Protein AF-D5U3B5-F1 (afdb_monomer_lite)

Organism: Thermosphaera aggregans (strain DSM 11486 / M11TL) (NCBI:txid633148)

Secondary structure (DSSP, 8-state):
-------THHHHTTS---------SEEEEEE--TT--SSS-GGGSEEEEEEEE-SSEEEEEEEESS---SS-S--EEEEEEEESS--TTSSB-SSSSS-B-EEEEEEE-TT-SSPPEEEEEEE-SSSSS--EEE-TT--EEEEEE-TTSSS-EEEEEEEGGGSSS--SS-EEEEEEEETTS-EEEEEEE-TTS----------SHHHHHHHHHHHHHHHHHHTT-

pLDDT: mean 76.12, std 19.67, range [35.75, 98.31]

Sequence (225 aa):
MVKKAVPLALVLILTALITVEATWVYIREFSDASGDIENCPVYADILITGYGFNETHVGFNITVNGNVPLPSSSTYWYGVLIDSDNNPSTGLAHWTLIGVDYLLEAWIDTTTVSTPGAKLYRYVGDGSSWEWSEVSDAEVSASVYGKTVTNDTIELVVGKKYLTPLSGEIGFTIYVSNSSGATCDTAVVASGGEGPVPVPEPALLVAASVVIVSALSLFLIKDKL

Radius of gyration: 22.91 Å; chains: 1; bounding box: 63×70×53 Å

Structure (mmCIF, N/CA/C/O backbone):
data_AF-D5U3B5-F1
#
_entry.id   AF-D5U3B5-F1
#
loop_
_atom_site.group_PDB
_atom_site.id
_atom_site.type_symbol
_atom_site.label_atom_id
_atom_site.label_alt_id
_atom_site.label_comp_id
_atom_site.label_asym_id
_atom_site.label_entity_id
_atom_site.label_seq_id
_atom_site.pdbx_PDB_ins_code
_atom_site.Cartn_x
_atom_site.Cartn_y
_atom_site.Cartn_z
_atom_site.occupancy
_atom_site.B_iso_or_equiv
_atom_site.auth_seq_id
_atom_site.auth_comp_id
_atom_site.auth_asym_id
_atom_site.auth_atom_id
_atom_site.pdbx_PDB_model_num
ATOM 1 N N . MET A 1 1 ? -43.651 48.086 20.031 1.00 42.09 1 MET A N 1
ATOM 2 C CA . MET A 1 1 ? -43.612 47.333 18.759 1.00 42.09 1 MET A CA 1
ATOM 3 C C . MET A 1 1 ? -42.204 46.796 18.536 1.00 42.09 1 MET A C 1
ATOM 5 O O . MET A 1 1 ? -41.267 47.575 18.528 1.00 42.09 1 MET A O 1
ATOM 9 N N . VAL A 1 2 ? -42.119 45.464 18.449 1.00 42.91 2 VAL A N 1
ATOM 10 C CA . VAL A 1 2 ? -41.046 44.578 17.945 1.00 42.91 2 VAL A CA 1
ATOM 11 C C . VAL A 1 2 ? -39.602 44.831 18.419 1.00 42.91 2 VAL A C 1
ATOM 13 O O . VAL A 1 2 ? -38.809 45.497 17.760 1.00 42.91 2 VAL A O 1
ATOM 16 N N . LYS A 1 3 ? -39.238 44.167 19.528 1.00 45.44 3 LYS A N 1
ATOM 17 C CA . LYS A 1 3 ? -37.850 43.788 19.840 1.00 45.44 3 LYS A CA 1
ATOM 18 C C . LYS A 1 3 ? -37.339 42.887 18.708 1.00 45.44 3 LYS A C 1
ATOM 20 O O . LYS A 1 3 ? -37.881 41.803 18.504 1.00 45.44 3 LYS A O 1
ATOM 25 N N . LYS A 1 4 ? -36.321 43.329 17.966 1.00 49.81 4 LYS A N 1
ATOM 26 C CA . LYS A 1 4 ? -35.617 42.488 16.990 1.00 49.81 4 LYS A CA 1
ATOM 27 C C . LYS A 1 4 ? -34.773 41.464 17.748 1.00 49.81 4 LYS A C 1
ATOM 29 O O . LYS A 1 4 ? -33.673 41.772 18.191 1.00 49.81 4 LYS A O 1
ATOM 34 N N . ALA A 1 5 ? -35.309 40.260 17.914 1.00 50.78 5 ALA A N 1
ATOM 35 C CA . ALA A 1 5 ? -34.514 39.089 18.241 1.00 50.78 5 ALA A CA 1
ATOM 36 C C . ALA A 1 5 ? -33.694 38.725 16.995 1.00 50.78 5 ALA A C 1
ATOM 38 O O . ALA A 1 5 ? -34.249 38.287 15.989 1.00 50.78 5 ALA A O 1
ATOM 39 N N . VAL A 1 6 ? -32.384 38.959 17.038 1.00 51.66 6 VAL A N 1
ATOM 40 C CA . VAL A 1 6 ? -31.456 38.314 16.102 1.00 51.66 6 VAL A CA 1
ATOM 41 C C . VAL A 1 6 ? -31.453 36.826 16.467 1.00 51.66 6 VAL A C 1
ATOM 43 O O . VAL A 1 6 ? -31.319 36.508 17.652 1.00 51.66 6 VAL A O 1
ATOM 46 N N . PRO A 1 7 ? -31.670 35.899 15.520 1.00 48.97 7 PRO A N 1
ATOM 47 C CA . PRO A 1 7 ? -31.810 34.498 15.861 1.00 48.97 7 PRO A CA 1
ATOM 48 C C . PRO A 1 7 ? -30.448 33.952 16.294 1.00 48.97 7 PRO A C 1
ATOM 50 O O . PRO A 1 7 ? -29.522 33.818 15.498 1.00 48.97 7 PRO A O 1
ATOM 53 N N . LEU A 1 8 ? -30.379 33.562 17.566 1.00 46.53 8 LEU A N 1
ATOM 54 C CA . LEU A 1 8 ? -29.316 32.774 18.200 1.00 46.53 8 LEU A CA 1
ATOM 55 C C . LEU A 1 8 ? -29.012 31.450 17.451 1.00 46.53 8 LEU A C 1
ATOM 57 O O . LEU A 1 8 ? -28.039 30.768 17.749 1.00 46.53 8 LEU A O 1
ATOM 61 N N . ALA A 1 9 ? -29.828 31.102 16.451 1.00 43.66 9 ALA A N 1
ATOM 62 C CA . ALA A 1 9 ? -29.667 29.946 15.580 1.00 43.66 9 ALA A CA 1
ATOM 63 C C . ALA A 1 9 ? -28.422 30.012 14.675 1.00 43.66 9 ALA A C 1
ATOM 65 O O . ALA A 1 9 ? -27.934 28.963 14.270 1.00 43.66 9 ALA A O 1
ATOM 66 N N . LEU A 1 10 ? -27.862 31.197 14.392 1.00 40.28 10 LEU A N 1
ATOM 67 C CA . LEU A 1 10 ? -26.643 31.285 13.572 1.00 40.28 10 LEU A CA 1
ATOM 68 C C . LEU A 1 10 ? -25.361 30.956 14.361 1.00 40.28 10 LEU A C 1
ATOM 70 O O . LEU A 1 10 ? -24.349 30.609 13.766 1.00 40.28 10 LEU A O 1
ATOM 74 N N . VAL A 1 11 ? -25.406 31.011 15.696 1.00 43.38 11 VAL A N 1
ATOM 75 C CA . VAL A 1 11 ? -24.248 30.700 16.556 1.00 43.38 11 VAL A CA 1
ATOM 76 C C . VAL A 1 11 ? -24.181 29.206 16.897 1.00 43.38 11 VAL A C 1
ATOM 78 O O . VAL A 1 11 ? -23.104 28.694 17.178 1.00 43.38 11 VAL A O 1
ATOM 81 N N . LEU A 1 12 ? -25.296 28.471 16.790 1.00 39.94 12 LEU A N 1
ATOM 82 C CA . LEU A 1 12 ? -25.309 27.018 16.996 1.00 39.94 12 LEU A CA 1
ATOM 83 C C . LEU A 1 12 ? -24.919 26.200 15.756 1.00 39.94 12 LEU A C 1
ATOM 85 O O . LEU A 1 12 ? -24.570 25.038 15.918 1.00 39.94 12 LEU A O 1
ATOM 89 N N . ILE A 1 13 ? -24.936 26.778 14.548 1.00 42.03 13 ILE A N 1
ATOM 90 C CA . ILE A 1 13 ? -24.491 26.098 13.310 1.00 42.03 13 ILE A CA 1
ATOM 91 C C . ILE A 1 13 ? -22.959 26.140 13.157 1.00 42.03 13 ILE A C 1
ATOM 93 O O . ILE A 1 13 ? -22.390 25.437 12.332 1.00 42.03 13 ILE A O 1
ATOM 97 N N . LEU A 1 14 ? -22.262 26.862 14.039 1.00 37.06 14 LEU A N 1
ATOM 98 C CA . LEU A 1 14 ? -20.834 26.662 14.274 1.00 37.06 14 LEU A CA 1
ATOM 99 C C . LEU A 1 14 ? -20.597 25.565 15.331 1.00 37.06 14 LEU A C 1
ATOM 101 O O . LEU A 1 14 ? -19.644 25.619 16.106 1.00 37.06 14 LEU A O 1
ATOM 105 N N . THR A 1 15 ? -21.474 24.557 15.384 1.00 44.81 15 THR A N 1
ATOM 106 C CA . THR A 1 15 ? -21.120 23.248 15.934 1.00 44.81 15 THR A CA 1
ATOM 107 C C . THR A 1 15 ? -20.093 22.650 14.988 1.00 44.81 15 THR A C 1
ATOM 109 O O . THR A 1 15 ? -20.431 22.010 14.003 1.00 44.81 15 THR A O 1
ATOM 112 N N . ALA A 1 16 ? -18.829 22.962 15.266 1.00 43.84 16 ALA A N 1
ATOM 113 C CA . ALA A 1 16 ? -17.716 22.039 15.159 1.00 43.84 16 ALA A CA 1
ATOM 114 C C . ALA A 1 16 ? -17.882 20.958 14.074 1.00 43.84 16 ALA A C 1
ATOM 116 O O . ALA A 1 16 ? -17.968 19.772 14.380 1.00 43.84 16 ALA A O 1
ATOM 117 N N . LEU A 1 17 ? -17.779 21.353 12.801 1.00 39.78 17 LEU A N 1
ATOM 118 C CA . LEU A 1 17 ? -16.991 20.548 11.871 1.00 39.78 17 LEU A CA 1
ATOM 119 C C . LEU A 1 17 ? -15.526 20.692 12.311 1.00 39.78 17 LEU A C 1
ATOM 121 O O . LEU A 1 17 ? -14.707 21.334 11.666 1.00 39.78 17 LEU A O 1
ATOM 125 N N . ILE A 1 18 ? -15.209 20.145 13.482 1.00 46.47 18 ILE A N 1
ATOM 126 C CA . ILE A 1 18 ? -13.860 19.680 13.737 1.00 46.47 18 ILE A CA 1
ATOM 127 C C . ILE A 1 18 ? -13.863 18.339 13.023 1.00 46.47 18 ILE A C 1
ATOM 129 O O . ILE A 1 18 ? -14.176 17.305 13.607 1.00 46.47 18 ILE A O 1
ATOM 133 N N . THR A 1 19 ? -13.626 18.370 11.712 1.00 42.72 19 THR A N 1
ATOM 134 C CA . THR A 1 19 ? -13.006 17.225 11.061 1.00 42.72 19 THR A CA 1
ATOM 135 C C . THR A 1 19 ? -11.716 17.025 11.831 1.00 42.72 19 THR A C 1
ATOM 137 O O . THR A 1 19 ? -10.771 17.794 11.678 1.00 42.72 19 THR A O 1
ATOM 140 N N . VAL A 1 20 ? -11.729 16.074 12.766 1.00 43.97 20 VAL A N 1
ATOM 141 C CA . VAL A 1 20 ? -10.498 15.510 13.294 1.00 43.97 20 VAL A CA 1
ATOM 142 C C . VAL A 1 20 ? -9.888 14.850 12.071 1.00 43.97 20 VAL A C 1
ATOM 144 O O . VAL A 1 20 ? -10.256 13.733 11.714 1.00 43.97 20 VAL A O 1
ATOM 147 N N . GLU A 1 21 ? -9.072 15.607 11.335 1.00 50.00 21 GLU A N 1
ATOM 148 C CA . GLU A 1 21 ? -8.150 15.015 10.382 1.00 50.00 21 GLU A CA 1
ATOM 149 C C . GLU A 1 21 ? -7.450 13.919 11.164 1.00 50.00 21 GLU A C 1
ATOM 151 O O . GLU A 1 21 ? -7.001 14.161 12.287 1.00 50.00 21 GLU A O 1
ATOM 156 N N . ALA A 1 22 ? -7.514 12.694 10.653 1.00 52.81 22 ALA A N 1
ATOM 157 C CA . ALA A 1 22 ? -7.000 11.542 11.356 1.00 52.81 22 ALA A CA 1
ATOM 158 C C . ALA A 1 22 ? -5.501 11.765 11.580 1.00 52.81 22 ALA A C 1
ATOM 160 O O . ALA A 1 22 ? -4.686 11.532 10.694 1.00 52.81 22 ALA A O 1
ATOM 161 N N . THR A 1 23 ? -5.135 12.287 12.747 1.00 66.00 23 THR A N 1
ATOM 162 C CA . THR A 1 23 ? -3.741 12.524 13.083 1.00 66.00 23 THR A CA 1
ATOM 163 C C . THR A 1 23 ? -3.130 11.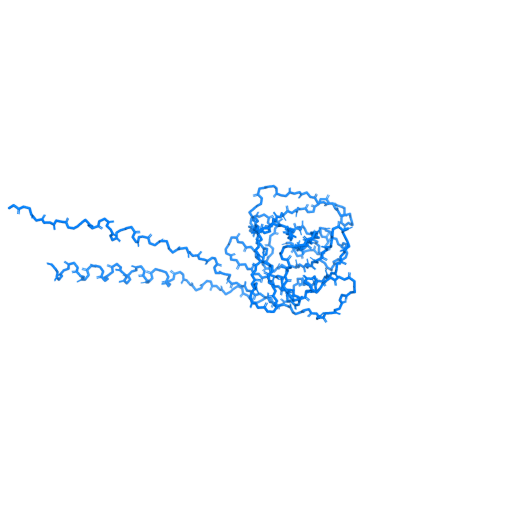158 13.308 1.00 66.00 23 THR A C 1
ATOM 165 O O . THR A 1 23 ? -3.518 10.452 14.243 1.00 66.00 23 THR A O 1
ATOM 168 N N . TRP A 1 24 ? -2.218 10.764 12.425 1.00 78.62 24 TRP A N 1
ATOM 169 C CA . TRP A 1 24 ? -1.411 9.568 12.607 1.00 78.62 24 TRP A CA 1
ATOM 170 C C . TRP A 1 24 ? -0.765 9.620 13.997 1.00 78.62 24 TRP A C 1
ATOM 172 O O . TRP A 1 24 ? -0.063 10.572 14.333 1.00 78.62 24 TRP A O 1
ATOM 182 N N . VAL A 1 25 ? -1.061 8.622 14.831 1.00 69.19 25 VAL A N 1
ATOM 183 C CA . VAL A 1 25 ? -0.579 8.553 16.222 1.00 69.19 25 VAL A CA 1
ATOM 184 C C . VAL A 1 25 ? 0.888 8.123 16.252 1.00 69.19 25 VAL A C 1
ATOM 186 O O . VAL A 1 25 ? 1.630 8.442 17.179 1.00 69.19 25 VAL A O 1
ATOM 189 N N . TYR A 1 26 ? 1.313 7.417 15.210 1.00 66.12 26 TYR A N 1
ATOM 190 C CA . TYR A 1 26 ? 2.651 6.890 15.038 1.00 66.12 26 TYR A CA 1
ATOM 191 C C . TYR A 1 26 ? 3.034 6.931 13.562 1.00 66.12 26 TYR A C 1
ATOM 193 O O . TYR A 1 26 ? 2.191 6.614 12.725 1.00 66.12 26 TYR A O 1
ATOM 201 N N . ILE A 1 27 ? 4.278 7.310 13.260 1.00 78.38 27 ILE A N 1
ATOM 202 C CA . ILE A 1 27 ? 4.858 7.287 11.913 1.00 78.38 27 ILE A CA 1
ATOM 203 C C . ILE A 1 27 ? 6.295 6.766 12.015 1.00 78.38 27 ILE A C 1
ATOM 205 O O . ILE A 1 27 ? 7.064 7.205 12.875 1.00 78.38 27 ILE A O 1
ATOM 209 N N . ARG A 1 28 ? 6.658 5.846 11.121 1.00 81.31 28 ARG A N 1
ATOM 210 C CA . ARG A 1 28 ? 8.034 5.407 10.858 1.00 81.31 28 ARG A CA 1
ATOM 211 C C . ARG A 1 28 ? 8.366 5.632 9.406 1.00 81.31 28 ARG A C 1
ATOM 213 O O . ARG A 1 28 ? 7.506 5.413 8.562 1.00 81.31 28 ARG A O 1
ATOM 220 N N . GLU A 1 29 ? 9.619 5.975 9.147 1.00 86.25 29 GLU A N 1
ATOM 221 C CA . GLU A 1 29 ? 10.152 6.136 7.802 1.00 86.25 29 GLU A CA 1
ATOM 222 C C . GLU A 1 29 ? 11.469 5.369 7.660 1.00 86.25 29 GLU A C 1
ATOM 224 O O . GLU A 1 29 ? 12.249 5.269 8.612 1.00 86.25 29 GLU A O 1
ATOM 229 N N . PHE A 1 30 ? 11.702 4.829 6.471 1.00 87.44 30 PHE A N 1
ATOM 230 C CA . PHE A 1 30 ? 12.875 4.055 6.091 1.00 87.44 30 PHE A CA 1
ATOM 231 C C . PHE A 1 30 ? 13.348 4.557 4.731 1.00 87.44 30 PHE A C 1
ATOM 233 O O . PHE A 1 30 ? 12.542 4.721 3.817 1.00 87.44 30 PHE A O 1
ATOM 240 N N . SER A 1 31 ? 14.644 4.830 4.608 1.00 87.50 31 SER A N 1
ATOM 241 C CA . SER A 1 31 ? 15.245 5.264 3.348 1.00 87.50 31 SER A CA 1
ATOM 242 C C . SER A 1 31 ? 15.577 4.076 2.459 1.00 87.50 31 SER A C 1
ATOM 244 O O . SER A 1 31 ? 16.078 3.069 2.962 1.00 87.50 31 SER A O 1
ATOM 246 N N . ASP A 1 32 ? 15.417 4.274 1.162 1.00 85.75 32 ASP A N 1
ATOM 247 C CA . ASP A 1 32 ? 15.850 3.369 0.108 1.00 85.75 32 ASP A CA 1
ATOM 248 C C . ASP A 1 32 ? 16.894 4.056 -0.804 1.00 85.75 32 ASP A C 1
ATOM 250 O O . ASP A 1 32 ? 17.101 5.278 -0.725 1.00 85.75 32 ASP A O 1
ATOM 254 N N . ALA A 1 33 ? 17.661 3.278 -1.566 1.00 85.56 33 ALA A N 1
ATOM 255 C CA . ALA A 1 33 ? 18.814 3.768 -2.309 1.00 85.56 33 ALA A CA 1
ATOM 256 C C . ALA A 1 33 ? 18.394 4.294 -3.683 1.00 85.56 33 ALA A C 1
ATOM 258 O O . ALA A 1 33 ? 18.103 3.533 -4.585 1.00 85.56 33 ALA A O 1
ATOM 259 N N . SER A 1 34 ? 18.480 5.610 -3.890 1.00 86.44 34 SER A N 1
ATOM 260 C CA . SER A 1 34 ? 18.108 6.189 -5.187 1.00 86.44 34 SER A CA 1
ATOM 261 C C . SER A 1 34 ? 18.884 5.598 -6.371 1.00 86.44 34 SER A C 1
ATOM 263 O O . SER A 1 34 ? 20.122 5.598 -6.379 1.00 86.44 34 SER A O 1
ATOM 265 N N . GLY A 1 35 ? 18.146 5.243 -7.422 1.00 81.69 35 GLY A N 1
ATOM 266 C CA . GLY A 1 35 ? 18.680 4.861 -8.725 1.00 81.69 35 GLY A CA 1
ATOM 267 C C . GLY A 1 35 ? 19.275 3.459 -8.754 1.00 81.69 35 GLY A C 1
ATOM 268 O O . GLY A 1 35 ? 20.142 3.195 -9.590 1.00 81.69 35 GLY A O 1
ATOM 269 N N . ASP A 1 36 ? 18.848 2.581 -7.852 1.00 79.56 36 ASP A N 1
ATOM 270 C CA . ASP A 1 36 ? 19.219 1.165 -7.846 1.00 79.56 36 ASP A CA 1
ATOM 271 C C . ASP A 1 36 ? 18.333 0.302 -8.770 1.00 79.56 36 ASP A C 1
ATOM 273 O O . ASP A 1 36 ? 18.570 -0.897 -8.936 1.00 79.56 36 ASP A O 1
ATOM 277 N N . ILE A 1 37 ? 17.395 0.941 -9.474 1.00 78.75 37 ILE A N 1
ATOM 278 C CA . ILE A 1 37 ? 16.559 0.342 -10.513 1.00 78.75 37 ILE A CA 1
ATOM 279 C C . ILE A 1 37 ? 17.212 0.375 -11.909 1.00 78.75 37 ILE A C 1
ATOM 281 O O . ILE A 1 37 ? 17.777 1.378 -12.353 1.00 78.75 37 ILE A O 1
ATOM 285 N N . GLU A 1 38 ? 17.046 -0.702 -12.683 1.00 69.38 38 GLU A N 1
ATOM 286 C CA . GLU A 1 38 ? 17.373 -0.735 -14.116 1.00 69.38 38 GLU A CA 1
ATOM 287 C C . GLU A 1 38 ? 16.093 -0.859 -14.962 1.00 69.38 38 GLU A C 1
ATOM 289 O O . GLU A 1 38 ? 15.237 -1.702 -14.713 1.00 69.38 38 GLU A O 1
ATOM 294 N N . ASN A 1 39 ? 15.980 -0.062 -16.031 1.00 81.44 39 ASN A N 1
ATOM 295 C CA . ASN A 1 39 ? 14.897 -0.126 -17.032 1.00 81.44 39 ASN A CA 1
ATOM 296 C C . ASN A 1 39 ? 13.476 0.245 -16.557 1.00 81.44 39 ASN A C 1
ATOM 298 O O . ASN A 1 39 ? 12.507 -0.027 -17.270 1.00 81.44 39 ASN A O 1
ATOM 302 N N . CYS A 1 40 ? 13.339 0.923 -15.420 1.00 86.44 40 CYS A N 1
ATOM 303 C CA . CYS A 1 40 ? 12.084 1.535 -14.989 1.00 86.44 40 CYS A CA 1
ATOM 304 C C . CYS A 1 40 ? 12.191 3.070 -14.958 1.00 86.44 40 CYS A C 1
ATOM 306 O O . CYS A 1 40 ? 13.293 3.622 -14.935 1.00 86.44 40 CYS A O 1
ATOM 308 N N . PRO A 1 41 ? 11.063 3.792 -15.062 1.00 87.94 41 PRO A N 1
ATOM 309 C CA . PRO A 1 41 ? 11.080 5.244 -14.983 1.00 87.94 41 PRO A CA 1
ATOM 310 C C . PRO A 1 41 ? 11.418 5.709 -13.565 1.00 87.94 41 PRO A C 1
ATOM 312 O O . PRO A 1 41 ? 11.161 5.000 -12.600 1.00 87.94 41 PRO A O 1
ATOM 315 N N . VAL A 1 42 ? 11.909 6.944 -13.447 1.00 89.12 42 VAL A N 1
ATOM 316 C CA . VAL A 1 42 ? 12.322 7.527 -12.159 1.00 89.12 42 VAL A CA 1
ATOM 317 C C . VAL A 1 42 ? 11.224 7.465 -11.094 1.00 89.12 42 VAL A C 1
ATOM 319 O O . VAL A 1 42 ? 11.494 7.093 -9.968 1.00 89.12 42 VAL A O 1
ATOM 322 N N . TYR A 1 43 ? 9.956 7.689 -11.444 1.00 87.56 43 TYR A N 1
ATOM 323 C CA . TYR A 1 43 ? 8.844 7.658 -10.483 1.00 87.56 43 TYR A CA 1
ATOM 324 C C . TYR A 1 43 ? 8.460 6.242 -10.001 1.00 87.56 43 TYR A C 1
ATOM 326 O O . TYR A 1 43 ? 7.458 6.079 -9.301 1.00 87.56 43 TYR A O 1
ATOM 334 N N . ALA A 1 44 ? 9.212 5.217 -10.408 1.00 90.12 44 ALA A N 1
ATOM 335 C CA . ALA A 1 44 ? 9.144 3.868 -9.861 1.00 90.12 44 ALA A CA 1
ATOM 336 C C . ALA A 1 44 ? 10.302 3.545 -8.895 1.00 90.12 44 ALA A C 1
ATOM 338 O O . ALA A 1 44 ? 10.229 2.506 -8.255 1.00 90.12 44 ALA A O 1
ATOM 339 N N . ASP A 1 45 ? 11.314 4.416 -8.795 1.00 91.69 45 ASP A N 1
ATOM 340 C CA . ASP A 1 45 ? 12.436 4.361 -7.841 1.00 91.69 45 ASP A CA 1
ATOM 341 C C . ASP A 1 45 ? 11.933 4.852 -6.476 1.00 91.69 45 ASP A C 1
ATOM 343 O O . ASP A 1 45 ? 11.591 6.028 -6.313 1.00 91.69 45 ASP A O 1
ATOM 347 N N . ILE A 1 46 ? 11.801 3.948 -5.517 1.00 91.81 46 ILE A N 1
ATOM 348 C CA . ILE A 1 46 ? 11.391 4.205 -4.142 1.00 91.81 46 ILE A CA 1
ATOM 349 C C . ILE A 1 46 ? 12.556 4.899 -3.433 1.00 91.81 46 ILE A C 1
ATOM 351 O O . ILE A 1 46 ? 13.709 4.517 -3.542 1.00 91.81 46 ILE A O 1
ATOM 355 N N . LEU A 1 47 ? 12.260 5.952 -2.676 1.00 90.38 47 LEU A N 1
ATOM 356 C CA . LEU A 1 47 ? 13.261 6.688 -1.897 1.00 90.38 47 LEU A CA 1
ATOM 357 C C . LEU A 1 47 ? 13.008 6.603 -0.403 1.00 90.38 47 LEU A C 1
ATOM 359 O O . LEU A 1 47 ? 13.938 6.567 0.401 1.00 90.38 47 LEU A O 1
ATOM 363 N N . ILE A 1 48 ? 11.736 6.673 -0.018 1.00 90.31 48 ILE A N 1
ATOM 364 C CA . ILE A 1 48 ? 11.327 6.634 1.379 1.00 90.31 48 ILE A CA 1
ATOM 365 C C . ILE A 1 48 ? 10.065 5.806 1.462 1.00 90.31 48 ILE A C 1
ATOM 367 O O . ILE A 1 48 ? 9.081 6.081 0.776 1.00 90.31 48 ILE A O 1
ATOM 371 N N . THR A 1 49 ? 10.078 4.832 2.352 1.00 90.81 49 THR A N 1
ATOM 372 C CA . THR A 1 49 ? 8.875 4.121 2.753 1.00 90.81 49 THR A CA 1
ATOM 373 C C . THR A 1 49 ? 8.513 4.499 4.167 1.00 90.81 49 THR A C 1
ATOM 375 O O . THR A 1 49 ? 9.377 4.820 4.979 1.00 90.81 49 THR A O 1
ATOM 378 N N . GLY A 1 50 ? 7.234 4.460 4.491 1.00 89.00 50 GLY A N 1
ATOM 379 C CA . GLY A 1 50 ? 6.801 4.671 5.853 1.00 89.00 50 GLY A CA 1
ATOM 380 C C . GLY A 1 50 ? 5.483 4.001 6.138 1.00 89.00 50 GLY A C 1
ATOM 381 O O . GLY A 1 50 ? 4.746 3.630 5.230 1.00 89.00 50 GLY A O 1
ATOM 382 N N . TYR A 1 51 ? 5.185 3.855 7.418 1.00 90.25 51 TYR A N 1
ATOM 383 C CA . TYR A 1 51 ? 3.868 3.430 7.853 1.00 90.25 51 TYR A CA 1
ATOM 384 C C . TYR A 1 51 ? 3.482 4.139 9.138 1.00 90.25 51 TYR A C 1
ATOM 386 O O . TYR A 1 51 ? 4.331 4.592 9.913 1.00 90.25 51 TYR A O 1
ATOM 394 N N . GLY A 1 52 ? 2.182 4.215 9.364 1.00 87.94 52 GLY A N 1
ATOM 395 C CA . GLY A 1 52 ? 1.613 4.785 10.562 1.00 87.94 52 GLY A CA 1
ATOM 396 C C . GLY A 1 52 ? 0.264 4.184 10.884 1.00 87.94 52 GLY A C 1
ATOM 397 O O . GLY A 1 52 ? -0.344 3.476 10.084 1.00 87.94 52 GLY A O 1
ATOM 398 N N . PHE A 1 53 ? -0.221 4.456 12.088 1.00 87.62 53 PHE A N 1
ATOM 399 C CA . PHE A 1 53 ? -1.557 4.037 12.478 1.00 87.62 53 PHE A CA 1
ATOM 400 C C . PHE A 1 53 ? -2.246 5.070 13.359 1.00 87.62 53 PHE A C 1
ATOM 402 O O . PHE A 1 53 ? -1.614 5.849 14.070 1.00 87.62 53 PHE A O 1
ATOM 409 N N . ASN A 1 54 ? -3.572 5.051 13.314 1.00 85.06 54 ASN A N 1
ATOM 410 C CA . ASN A 1 54 ? -4.443 5.722 14.276 1.00 85.06 54 ASN A CA 1
ATOM 411 C C . ASN A 1 54 ? -5.359 4.675 14.933 1.00 85.06 54 ASN A C 1
ATOM 413 O O . ASN A 1 54 ? -5.089 3.477 14.844 1.00 85.06 54 ASN A O 1
ATOM 417 N N . GLU A 1 55 ? -6.425 5.077 15.617 1.00 83.56 55 GLU A N 1
ATOM 418 C CA . GLU A 1 55 ? -7.339 4.129 16.271 1.00 83.56 55 GLU A CA 1
ATOM 419 C C . GLU A 1 55 ? -7.991 3.128 15.305 1.00 83.56 55 GLU A C 1
ATOM 421 O O . GLU A 1 55 ? -8.227 1.978 15.668 1.00 83.56 55 GLU A O 1
ATOM 426 N N . THR A 1 56 ? -8.258 3.539 14.066 1.00 88.81 56 THR A N 1
ATOM 427 C CA . THR A 1 56 ? -9.124 2.809 13.128 1.00 88.81 56 THR A CA 1
ATOM 428 C C . THR A 1 56 ? -8.420 2.361 11.850 1.00 88.81 56 THR A C 1
ATOM 430 O O . THR A 1 56 ? -8.900 1.429 11.210 1.00 88.81 56 THR A O 1
ATOM 433 N N . HIS A 1 57 ? -7.279 2.952 11.495 1.00 92.25 57 HIS A N 1
ATOM 434 C CA . HIS A 1 57 ? -6.601 2.739 10.215 1.00 92.25 57 HIS A CA 1
ATOM 435 C C . HIS A 1 57 ? -5.092 2.518 10.363 1.00 92.25 57 HIS A C 1
ATOM 437 O O . HIS A 1 57 ? -4.467 2.959 11.335 1.00 92.25 57 HIS A O 1
ATOM 443 N N . VAL A 1 58 ? -4.528 1.851 9.357 1.00 92.62 58 VAL A N 1
ATOM 444 C CA . VAL A 1 58 ? -3.095 1.783 9.056 1.00 92.62 58 VAL A CA 1
ATOM 445 C C . VAL A 1 58 ? -2.867 2.511 7.734 1.00 92.62 58 VAL A C 1
ATOM 447 O O . VAL A 1 58 ? -3.652 2.344 6.802 1.00 92.62 58 VAL A O 1
ATOM 450 N N . GLY A 1 59 ? -1.827 3.332 7.671 1.00 93.44 59 GLY A N 1
ATOM 451 C CA . GLY A 1 59 ? -1.392 4.032 6.468 1.00 93.44 59 GLY A CA 1
ATOM 452 C C . GLY A 1 59 ? 0.026 3.633 6.095 1.00 93.44 59 GLY A C 1
ATOM 453 O O . GLY A 1 59 ? 0.842 3.379 6.980 1.00 93.44 59 GLY A O 1
ATOM 454 N N . PHE A 1 60 ? 0.311 3.609 4.801 1.00 94.06 60 PHE A N 1
ATOM 455 C CA . PHE A 1 60 ? 1.624 3.355 4.225 1.00 94.06 60 PHE A CA 1
ATOM 456 C C . PHE A 1 60 ? 1.966 4.474 3.251 1.00 94.06 60 PHE A C 1
ATOM 458 O O . PHE A 1 60 ? 1.161 4.801 2.383 1.00 94.06 60 PHE A O 1
ATOM 465 N N . ASN A 1 61 ? 3.162 5.031 3.384 1.00 93.25 61 ASN A N 1
ATOM 466 C CA . ASN A 1 61 ? 3.680 6.081 2.521 1.00 93.25 61 ASN A CA 1
ATOM 467 C C . ASN A 1 61 ? 4.791 5.515 1.641 1.00 93.25 61 ASN A C 1
ATOM 469 O O . ASN A 1 61 ? 5.702 4.853 2.136 1.00 93.25 61 ASN A O 1
ATOM 473 N N . ILE A 1 62 ? 4.732 5.818 0.349 1.00 93.88 62 ILE A N 1
ATOM 474 C CA . ILE A 1 62 ? 5.732 5.450 -0.652 1.00 93.88 62 ILE A CA 1
ATOM 475 C C . ILE A 1 62 ? 6.150 6.736 -1.352 1.00 93.88 62 ILE A C 1
ATOM 477 O O . ILE A 1 62 ? 5.395 7.288 -2.146 1.00 93.88 62 ILE A O 1
ATOM 481 N N . THR A 1 63 ? 7.331 7.248 -1.034 1.00 92.56 63 THR A N 1
ATOM 482 C CA . THR A 1 63 ? 7.908 8.409 -1.717 1.00 92.56 63 THR A CA 1
ATOM 483 C C . THR A 1 63 ? 8.833 7.927 -2.811 1.00 92.56 63 THR A C 1
ATOM 485 O O . THR A 1 63 ? 9.721 7.121 -2.537 1.00 92.56 63 THR A O 1
ATOM 488 N N . VAL A 1 64 ? 8.644 8.442 -4.022 1.00 91.94 64 VAL A N 1
ATOM 489 C CA . VAL A 1 64 ? 9.401 8.037 -5.211 1.00 91.94 64 VAL A CA 1
ATOM 490 C C . VAL A 1 64 ? 10.285 9.154 -5.752 1.00 91.94 64 VAL A C 1
ATOM 492 O O . VAL A 1 64 ? 10.092 10.329 -5.436 1.00 91.94 64 VAL A O 1
ATOM 495 N N . ASN A 1 65 ? 11.266 8.790 -6.570 1.00 90.94 65 ASN A N 1
ATOM 496 C CA . ASN A 1 65 ? 12.186 9.718 -7.206 1.00 90.94 65 ASN A CA 1
ATOM 497 C C . ASN A 1 65 ? 11.526 10.416 -8.399 1.00 90.94 65 ASN A C 1
ATOM 499 O O . ASN A 1 65 ? 11.345 9.849 -9.476 1.00 90.94 65 ASN A O 1
ATOM 503 N N . GLY A 1 66 ? 11.167 11.683 -8.231 1.00 87.75 66 GLY A N 1
ATOM 504 C CA . GLY A 1 66 ? 10.407 12.411 -9.239 1.00 87.75 66 GLY A CA 1
ATOM 505 C C . GLY A 1 66 ? 8.901 12.394 -8.990 1.00 87.75 66 GLY A C 1
ATOM 506 O O . GLY A 1 66 ? 8.384 11.829 -8.026 1.00 87.75 66 GLY A O 1
ATOM 507 N N . ASN A 1 67 ? 8.181 13.051 -9.891 1.00 87.19 67 ASN A N 1
ATOM 508 C CA . ASN A 1 67 ? 6.728 13.123 -9.837 1.00 87.19 67 ASN A CA 1
ATOM 509 C C . ASN A 1 67 ? 6.112 11.996 -10.660 1.00 87.19 67 ASN A C 1
ATOM 511 O O . ASN A 1 67 ? 6.555 11.723 -11.780 1.00 87.19 67 ASN A O 1
ATOM 515 N N . VAL A 1 68 ? 5.051 11.388 -10.136 1.00 83.69 68 VAL A N 1
ATOM 516 C CA . VAL A 1 68 ? 4.270 10.383 -10.852 1.00 83.69 68 VAL A CA 1
ATOM 517 C C . VAL A 1 68 ? 3.526 11.108 -11.980 1.00 83.69 68 VAL A C 1
ATOM 519 O O . VAL A 1 68 ? 2.659 11.949 -11.712 1.00 83.69 68 VAL A O 1
ATOM 522 N N . PRO A 1 69 ? 3.866 10.858 -13.257 1.00 70.88 69 PRO A N 1
ATOM 523 C CA . PRO A 1 69 ? 3.350 11.656 -14.354 1.00 70.88 69 PRO A CA 1
ATOM 524 C C . PRO A 1 69 ? 1.864 11.375 -14.534 1.00 70.88 69 PRO A C 1
ATOM 526 O O . PRO A 1 69 ? 1.474 10.269 -14.883 1.00 70.88 69 PRO A O 1
ATOM 529 N N . LEU A 1 70 ? 1.024 12.390 -14.359 1.00 61.06 70 LEU A N 1
ATOM 530 C CA . LEU A 1 70 ? -0.359 12.352 -14.829 1.00 61.06 70 LEU A CA 1
ATOM 531 C C . LEU A 1 70 ? -0.401 12.899 -16.272 1.00 61.06 70 LEU A C 1
ATOM 533 O O . LEU A 1 70 ? 0.246 13.900 -16.582 1.00 61.06 70 LEU A O 1
ATOM 537 N N . PRO A 1 71 ? -1.208 12.267 -17.137 1.00 55.75 71 PRO A N 1
ATOM 538 C CA . PRO A 1 71 ? -1.001 12.124 -18.587 1.00 55.75 71 PRO A CA 1
ATOM 539 C C . PRO A 1 71 ? -0.028 11.120 -19.269 1.00 55.75 71 PRO A C 1
ATOM 541 O O . PRO A 1 71 ? 0.513 11.556 -20.279 1.00 55.75 7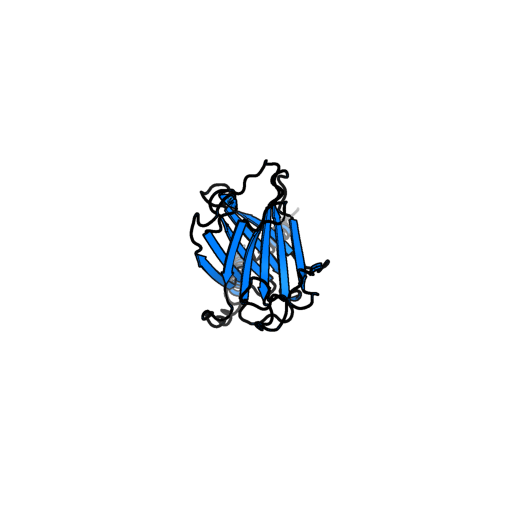1 PRO A O 1
ATOM 544 N N . SER A 1 72 ? 0.187 9.836 -18.925 1.00 53.91 72 SER A N 1
ATOM 545 C CA . SER A 1 72 ? 0.817 8.869 -19.881 1.00 53.91 72 SER A CA 1
ATOM 546 C C . SER A 1 72 ? 0.111 7.503 -19.974 1.00 53.91 72 SER A C 1
ATOM 548 O O . SER A 1 72 ? -0.813 7.235 -19.222 1.00 53.91 72 SER A O 1
ATOM 550 N N . SER A 1 73 ? 0.444 6.655 -20.950 1.00 56.59 73 SER A N 1
ATOM 551 C CA . SER A 1 73 ? -0.310 5.429 -21.294 1.00 56.59 73 SER A CA 1
ATOM 552 C C . SER A 1 73 ? 0.056 4.183 -20.472 1.00 56.59 73 SER A C 1
ATOM 554 O O . SER A 1 73 ? -0.278 3.070 -20.877 1.00 56.59 73 SER A O 1
ATOM 556 N N . SER A 1 74 ? 0.788 4.345 -19.371 1.00 68.38 74 SER A N 1
ATOM 557 C CA . SER A 1 74 ? 1.366 3.232 -18.618 1.00 68.38 74 SER A CA 1
ATOM 558 C C . SER A 1 74 ? 0.827 3.220 -17.194 1.00 68.38 74 SER A C 1
ATOM 560 O O . SER A 1 74 ? 1.155 4.092 -16.400 1.00 68.38 74 SER A O 1
ATOM 562 N N . THR A 1 75 ? 0.020 2.214 -16.861 1.00 80.12 75 THR A N 1
ATOM 563 C CA . THR A 1 75 ? -0.387 1.950 -15.476 1.00 80.12 75 THR A CA 1
ATOM 564 C C . THR A 1 75 ? 0.805 1.412 -14.688 1.00 80.12 75 THR A C 1
ATOM 566 O O . THR A 1 75 ? 1.538 0.554 -15.186 1.00 80.12 75 THR A O 1
ATOM 569 N N . TYR A 1 76 ? 0.983 1.917 -13.470 1.00 87.06 76 TYR A N 1
ATOM 570 C CA . TYR A 1 76 ? 1.905 1.373 -12.476 1.00 87.06 76 TYR A CA 1
ATOM 571 C C . TYR A 1 76 ? 1.120 0.974 -11.230 1.00 87.06 76 TYR A C 1
ATOM 573 O O . TYR A 1 76 ? 0.162 1.657 -10.845 1.00 87.06 76 TYR A O 1
ATOM 581 N N . TRP A 1 77 ? 1.535 -0.133 -10.621 1.00 91.25 77 TRP A N 1
ATOM 582 C CA . TRP A 1 77 ? 0.973 -0.648 -9.381 1.00 91.25 77 TRP A CA 1
ATOM 583 C C . TRP A 1 77 ? 1.961 -0.392 -8.260 1.00 91.25 77 TRP A C 1
ATOM 585 O O . TRP A 1 77 ? 3.128 -0.773 -8.358 1.00 91.25 77 TRP A O 1
ATOM 595 N N . TYR A 1 78 ? 1.464 0.242 -7.209 1.00 93.62 78 TYR A N 1
ATOM 596 C CA . TYR A 1 78 ? 2.169 0.477 -5.961 1.00 93.62 78 TYR A CA 1
ATOM 597 C C . TYR A 1 78 ? 1.541 -0.446 -4.926 1.00 93.62 78 TYR A C 1
ATOM 599 O O . TYR A 1 78 ? 0.388 -0.246 -4.536 1.00 93.62 78 TYR A O 1
ATOM 607 N N . GLY A 1 79 ? 2.265 -1.495 -4.549 1.00 95.62 79 GLY A N 1
ATOM 608 C CA . GLY A 1 79 ? 1.769 -2.548 -3.673 1.00 95.62 79 GLY A CA 1
ATOM 609 C C . GLY A 1 79 ? 2.470 -2.557 -2.325 1.00 95.62 79 GLY A C 1
ATOM 610 O O . GLY A 1 79 ? 3.665 -2.286 -2.228 1.00 95.62 79 GLY A O 1
ATOM 611 N N . VAL A 1 80 ? 1.715 -2.904 -1.288 1.00 96.06 80 VAL A N 1
ATOM 612 C CA . VAL A 1 80 ? 2.187 -3.156 0.072 1.00 96.06 80 VAL A CA 1
ATOM 613 C C . VAL A 1 80 ? 1.775 -4.571 0.455 1.00 96.06 80 VAL A C 1
ATOM 615 O O . VAL A 1 80 ? 0.593 -4.869 0.627 1.00 96.06 80 VAL A O 1
ATOM 618 N N . LEU A 1 81 ? 2.761 -5.445 0.588 1.00 95.56 81 LEU A N 1
ATOM 619 C CA . LEU A 1 81 ? 2.637 -6.786 1.143 1.00 95.56 81 LEU A CA 1
ATOM 620 C C . LEU A 1 81 ? 2.766 -6.678 2.663 1.00 95.56 81 LEU A C 1
ATOM 622 O O . LEU A 1 81 ? 3.787 -6.202 3.148 1.00 95.56 81 LEU A O 1
ATOM 626 N N . ILE A 1 82 ? 1.740 -7.081 3.407 1.00 95.00 82 ILE A N 1
ATOM 627 C CA . ILE A 1 82 ? 1.612 -6.886 4.854 1.00 95.00 82 ILE A CA 1
ATOM 628 C C . ILE A 1 82 ? 1.617 -8.246 5.560 1.00 95.00 82 ILE A C 1
ATOM 630 O O . ILE A 1 82 ? 0.762 -9.088 5.287 1.00 95.00 82 ILE A O 1
ATOM 634 N N . ASP A 1 83 ? 2.545 -8.422 6.496 1.00 93.88 83 ASP A N 1
ATOM 635 C CA . ASP A 1 83 ? 2.544 -9.487 7.503 1.00 93.88 83 ASP A CA 1
ATOM 636 C C . ASP A 1 83 ? 1.835 -8.937 8.747 1.00 93.88 83 ASP A C 1
ATOM 638 O O . ASP A 1 83 ? 2.316 -8.014 9.418 1.00 93.88 83 ASP A O 1
ATOM 642 N N . SER A 1 84 ? 0.610 -9.413 8.962 1.00 92.62 84 SER A N 1
ATOM 643 C CA . SER A 1 84 ? -0.319 -8.838 9.936 1.00 92.62 84 SER A CA 1
ATOM 644 C C . SER A 1 84 ? -0.244 -9.525 11.294 1.00 92.62 84 SER A C 1
ATOM 646 O O . SER A 1 84 ? -0.532 -8.898 12.317 1.00 92.62 84 SER A O 1
ATOM 648 N N . ASP A 1 85 ? 0.165 -10.792 11.312 1.00 91.31 85 ASP A N 1
ATOM 649 C CA . ASP A 1 85 ? 0.282 -11.609 12.515 1.00 91.31 85 ASP A CA 1
ATOM 650 C C . ASP A 1 85 ? 1.722 -11.716 13.047 1.00 91.31 85 ASP A C 1
ATOM 652 O O . ASP A 1 85 ? 1.931 -12.234 14.151 1.00 91.31 85 ASP A O 1
ATOM 656 N N . ASN A 1 86 ? 2.688 -11.153 12.314 1.00 87.75 86 ASN A N 1
ATOM 657 C CA . ASN A 1 86 ? 4.120 -11.187 12.586 1.00 87.75 86 ASN A CA 1
ATOM 658 C C . ASN A 1 86 ? 4.656 -12.621 12.698 1.00 87.75 86 ASN A C 1
ATOM 660 O O . ASN A 1 86 ? 5.480 -12.942 13.567 1.00 87.75 86 ASN A O 1
ATOM 664 N N . ASN A 1 87 ? 4.152 -13.507 11.847 1.00 87.69 87 ASN A N 1
ATOM 665 C CA . ASN A 1 87 ? 4.584 -14.886 11.781 1.00 87.69 87 ASN A CA 1
ATOM 666 C C . ASN A 1 87 ? 5.134 -15.192 10.381 1.00 87.69 87 ASN A C 1
ATOM 668 O O . ASN A 1 87 ? 4.383 -15.450 9.450 1.00 87.69 87 ASN A O 1
ATOM 672 N N . PRO A 1 88 ? 6.461 -15.331 10.217 1.00 87.25 88 PRO A N 1
ATOM 673 C CA . PRO A 1 88 ? 7.048 -15.617 8.907 1.00 87.25 88 PRO A CA 1
ATOM 674 C C . PRO A 1 88 ? 6.675 -17.002 8.341 1.00 87.25 88 PRO A C 1
ATOM 676 O O . PRO A 1 88 ? 7.115 -17.356 7.251 1.00 87.25 88 PRO A O 1
ATOM 679 N N . SER A 1 89 ? 5.928 -17.822 9.092 1.00 89.69 89 SER A N 1
ATOM 680 C CA . SER A 1 89 ? 5.445 -19.143 8.664 1.00 89.69 89 SER A CA 1
ATOM 681 C C . SER A 1 89 ? 3.994 -19.144 8.162 1.00 89.69 89 SER A C 1
ATOM 683 O O . SER A 1 89 ? 3.498 -20.210 7.791 1.00 89.69 89 SER A O 1
ATOM 685 N N . THR A 1 90 ? 3.293 -18.010 8.197 1.00 90.44 90 THR A N 1
ATOM 686 C CA . THR A 1 90 ? 1.950 -17.817 7.623 1.00 90.44 90 THR A CA 1
ATOM 687 C C . THR A 1 90 ? 2.044 -17.000 6.334 1.00 90.44 90 THR A C 1
ATOM 689 O O . THR A 1 90 ? 3.102 -16.479 5.990 1.00 90.44 90 THR A O 1
ATOM 692 N N . GLY A 1 91 ? 0.958 -16.950 5.559 1.00 93.00 91 GLY A N 1
ATOM 693 C CA . GLY A 1 91 ? 0.921 -16.120 4.358 1.00 93.00 91 GLY A CA 1
ATOM 694 C C . GLY A 1 91 ? 1.843 -16.574 3.217 1.00 93.00 91 GLY A C 1
ATOM 695 O O . GLY A 1 91 ? 2.285 -17.723 3.158 1.00 93.00 91 GLY A O 1
ATOM 696 N N . LEU A 1 92 ? 2.106 -15.659 2.282 1.00 93.81 92 LEU A N 1
ATOM 697 C CA . LEU A 1 92 ? 3.073 -15.825 1.198 1.00 93.81 92 LEU A CA 1
ATOM 698 C C . LEU A 1 92 ? 4.492 -15.569 1.721 1.00 93.81 92 LEU A C 1
ATOM 700 O O . LEU A 1 92 ? 4.787 -14.470 2.181 1.00 93.81 92 LEU A O 1
ATOM 704 N N . ALA A 1 93 ? 5.386 -16.546 1.566 1.00 88.38 93 ALA A N 1
ATOM 705 C CA . ALA A 1 93 ? 6.807 -16.422 1.920 1.00 88.38 93 ALA A CA 1
ATOM 706 C C . ALA A 1 93 ? 7.716 -16.156 0.701 1.00 88.38 93 ALA A C 1
ATOM 708 O O . ALA A 1 93 ? 8.940 -16.075 0.809 1.00 88.38 93 ALA A O 1
ATOM 709 N N . HIS A 1 94 ? 7.143 -16.097 -0.501 1.00 69.19 94 HIS A N 1
ATOM 710 C CA . HIS A 1 94 ? 7.902 -15.965 -1.737 1.00 69.19 94 HIS A CA 1
ATOM 711 C C . HIS A 1 94 ? 8.320 -14.503 -1.964 1.00 69.19 94 HIS A C 1
ATOM 713 O O . HIS A 1 94 ? 7.467 -13.629 -2.071 1.00 69.19 94 HIS A O 1
ATOM 719 N N . TRP A 1 95 ? 9.636 -14.273 -2.080 1.00 66.75 95 TRP A N 1
ATOM 720 C CA . TRP A 1 95 ? 10.310 -12.974 -2.313 1.00 66.75 95 TRP A CA 1
ATOM 721 C C . TRP A 1 95 ? 10.385 -12.037 -1.110 1.00 66.75 95 TRP A C 1
ATOM 723 O O . TRP A 1 95 ? 11.021 -10.988 -1.182 1.00 66.75 95 TRP A O 1
ATOM 733 N N . THR A 1 96 ? 9.804 -12.440 0.009 1.00 68.25 96 THR A N 1
ATOM 734 C CA . THR A 1 96 ? 9.781 -11.665 1.240 1.00 68.25 96 THR A CA 1
ATOM 735 C C . THR A 1 96 ? 10.500 -12.419 2.351 1.00 68.25 96 THR A C 1
ATOM 737 O O . THR A 1 96 ? 10.600 -13.643 2.349 1.00 68.25 96 THR A O 1
ATOM 740 N N . LEU A 1 97 ? 11.018 -11.681 3.332 1.00 79.06 97 LEU A N 1
ATOM 741 C CA . LEU A 1 97 ? 11.502 -12.253 4.597 1.00 79.06 97 LEU A CA 1
ATOM 742 C C . LEU A 1 97 ? 10.387 -12.316 5.659 1.00 79.06 97 LEU A C 1
ATOM 744 O O . LEU A 1 97 ? 10.672 -12.516 6.837 1.00 79.06 97 LEU A O 1
ATOM 748 N N . ILE A 1 98 ? 9.138 -12.100 5.240 1.00 86.88 98 ILE A N 1
ATOM 749 C CA . ILE A 1 98 ? 7.942 -11.966 6.079 1.00 86.88 98 ILE A CA 1
ATOM 750 C C . ILE A 1 98 ? 6.825 -12.870 5.550 1.00 86.88 98 ILE A C 1
ATOM 752 O O . ILE A 1 98 ? 6.818 -13.190 4.356 1.00 86.88 98 ILE A O 1
ATOM 756 N N . GLY A 1 99 ? 5.898 -13.254 6.426 1.00 90.94 99 GLY A N 1
ATOM 757 C CA . GLY A 1 99 ? 4.755 -14.103 6.101 1.00 90.94 99 GLY A CA 1
ATOM 758 C C . GLY A 1 99 ? 3.571 -13.260 5.653 1.00 90.94 99 GLY A C 1
ATOM 759 O O . GLY A 1 99 ? 2.807 -12.762 6.469 1.00 90.94 99 GLY A O 1
ATOM 760 N N . VAL A 1 100 ? 3.445 -13.002 4.351 1.00 94.44 100 VAL A N 1
ATOM 761 C CA . VAL A 1 100 ? 2.507 -11.974 3.878 1.00 94.44 100 VAL A CA 1
ATOM 762 C C . VAL A 1 100 ? 1.064 -12.476 3.901 1.00 94.44 100 VAL A C 1
ATOM 764 O O . VAL A 1 100 ? 0.678 -13.332 3.104 1.00 94.44 100 VAL A O 1
ATOM 767 N N . ASP A 1 101 ? 0.235 -11.856 4.730 1.00 95.94 101 ASP A N 1
ATOM 768 C CA . ASP A 1 101 ? -1.189 -12.167 4.857 1.00 95.94 101 ASP A CA 1
ATOM 769 C C . ASP A 1 101 ? -2.068 -11.342 3.913 1.00 95.94 101 ASP A C 1
ATOM 771 O O . ASP A 1 101 ? -3.114 -11.810 3.449 1.00 95.94 101 ASP A O 1
ATOM 775 N N . TYR A 1 102 ? -1.668 -10.097 3.643 1.00 97.25 102 TYR A N 1
ATOM 776 C CA . TYR A 1 102 ? -2.466 -9.145 2.874 1.00 97.25 102 TYR A CA 1
ATOM 777 C C . TYR A 1 102 ? -1.637 -8.420 1.817 1.00 97.25 102 TYR A C 1
ATOM 779 O O . TYR A 1 102 ? -0.456 -8.143 2.002 1.00 97.25 102 TYR A O 1
ATOM 787 N N . LEU A 1 103 ? -2.300 -8.057 0.725 1.00 97.31 103 LEU A N 1
ATOM 788 C CA . LEU A 1 103 ? -1.780 -7.181 -0.317 1.00 97.31 103 LEU A CA 1
ATOM 789 C C . LEU A 1 103 ? -2.691 -5.957 -0.421 1.00 97.31 103 LEU A C 1
ATOM 791 O O . LEU A 1 103 ? -3.861 -6.082 -0.778 1.00 97.31 103 LEU A O 1
ATOM 795 N N . LEU A 1 104 ? -2.163 -4.777 -0.113 1.00 97.56 104 LEU A N 1
ATOM 796 C CA . LEU A 1 104 ? -2.812 -3.492 -0.362 1.00 97.56 104 LEU A CA 1
ATOM 797 C C . LEU A 1 104 ? -2.180 -2.868 -1.603 1.00 97.56 104 LEU A C 1
ATOM 799 O O . LEU A 1 104 ? -0.998 -2.549 -1.594 1.00 97.56 104 LEU A O 1
ATOM 803 N N . GLU A 1 105 ? -2.947 -2.697 -2.672 1.00 95.19 105 GLU A N 1
ATOM 804 C CA . GLU A 1 1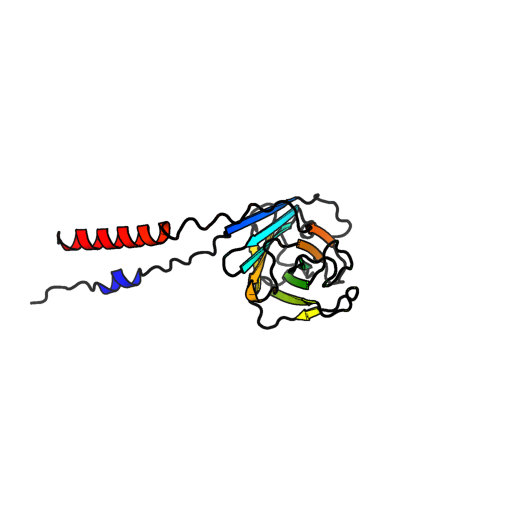05 ? -2.410 -2.262 -3.961 1.00 95.19 105 GLU A CA 1
ATOM 805 C C . GLU A 1 105 ? -3.177 -1.060 -4.497 1.00 95.19 105 GLU A C 1
ATOM 807 O O . GLU A 1 105 ? -4.411 -1.067 -4.536 1.00 95.19 105 GLU A O 1
ATOM 812 N N . ALA A 1 106 ? -2.441 -0.039 -4.932 1.00 92.62 106 ALA A N 1
ATOM 813 C CA . ALA A 1 106 ? -2.968 1.105 -5.656 1.00 92.62 106 ALA A CA 1
ATOM 814 C C . ALA A 1 106 ? -2.523 1.060 -7.117 1.00 92.62 106 ALA A C 1
ATOM 816 O O . ALA A 1 106 ? -1.346 0.849 -7.413 1.00 92.62 106 ALA A O 1
ATOM 817 N N . TRP A 1 107 ? -3.452 1.318 -8.035 1.00 88.31 107 TRP A N 1
ATOM 818 C CA . TRP A 1 107 ? -3.132 1.532 -9.442 1.00 88.31 107 TRP A CA 1
ATOM 819 C C . TRP A 1 107 ? -3.249 3.017 -9.757 1.00 88.31 107 TRP A C 1
ATOM 821 O O . TRP A 1 107 ? -4.308 3.640 -9.603 1.00 88.31 107 TRP A O 1
ATOM 831 N N . ILE A 1 108 ? -2.143 3.593 -10.214 1.00 80.00 108 ILE A N 1
ATOM 832 C CA . ILE A 1 108 ? -2.129 4.975 -10.677 1.00 80.00 108 ILE A CA 1
ATOM 833 C C . ILE A 1 108 ? -2.324 4.938 -12.184 1.00 80.00 108 ILE A C 1
ATOM 835 O O . ILE A 1 108 ? -1.416 4.621 -12.953 1.00 80.00 108 ILE A O 1
ATOM 839 N N . ASP A 1 109 ? -3.557 5.229 -12.595 1.00 70.50 109 ASP A N 1
ATOM 840 C CA . ASP A 1 109 ? -3.865 5.463 -13.995 1.00 70.50 109 ASP A CA 1
ATOM 841 C C . ASP A 1 109 ? -3.414 6.871 -14.360 1.00 70.50 109 ASP A C 1
ATOM 843 O O . ASP A 1 109 ? -4.086 7.873 -14.103 1.00 70.50 109 ASP A O 1
ATOM 847 N N . THR A 1 110 ? -2.266 6.923 -15.018 1.00 60.81 110 THR A N 1
ATOM 848 C CA . THR A 1 110 ? -1.681 8.148 -15.527 1.00 60.81 110 THR A CA 1
ATOM 849 C C . THR A 1 110 ? -2.499 8.748 -16.669 1.00 60.81 110 THR A C 1
ATOM 851 O O . THR A 1 110 ? -2.021 9.683 -17.270 1.00 60.81 110 THR A O 1
ATOM 854 N N . THR A 1 111 ? -3.698 8.274 -17.015 1.00 57.59 111 THR A N 1
ATOM 855 C CA . THR A 1 111 ? -4.596 8.889 -18.012 1.00 57.59 111 THR A CA 1
ATOM 856 C C . THR A 1 111 ? -5.782 9.638 -17.410 1.00 57.59 111 THR A C 1
ATOM 858 O O . THR A 1 111 ? -6.430 10.424 -18.107 1.00 57.59 111 THR A O 1
ATOM 861 N N . THR A 1 112 ? -6.045 9.469 -16.112 1.00 54.41 112 THR A N 1
ATOM 862 C CA . THR A 1 112 ? -7.209 10.060 -15.441 1.00 54.41 112 THR A CA 1
ATOM 863 C C . THR A 1 112 ? -6.773 11.026 -14.339 1.00 54.41 112 THR A C 1
ATOM 865 O O . THR A 1 112 ? -5.840 10.776 -13.589 1.00 54.41 112 THR A O 1
ATOM 868 N N . VAL A 1 113 ? -7.447 12.176 -14.227 1.00 56.16 113 VAL A N 1
ATOM 869 C CA . VAL A 1 113 ? -7.196 13.178 -13.162 1.00 56.16 113 VAL A CA 1
ATOM 870 C C . VAL A 1 113 ? -7.811 12.729 -11.818 1.00 56.16 113 VAL A C 1
ATOM 872 O O . VAL A 1 113 ? -7.893 13.502 -10.867 1.00 56.16 113 VAL A O 1
ATOM 875 N N . SER A 1 114 ? -8.292 11.488 -11.730 1.00 61.34 114 SER A N 1
ATOM 876 C CA . SER A 1 114 ? -8.926 10.940 -10.533 1.00 61.34 114 SER A CA 1
ATOM 877 C C . SER A 1 114 ? -7.910 10.518 -9.476 1.00 61.34 114 SER A C 1
ATOM 879 O O . SER A 1 114 ? -6.747 10.237 -9.759 1.00 61.34 114 SER A O 1
ATOM 881 N N . THR A 1 115 ? -8.381 10.467 -8.232 1.00 72.75 115 THR A N 1
ATOM 882 C CA . THR A 1 115 ? -7.739 9.715 -7.151 1.00 72.75 115 THR A CA 1
ATOM 883 C C . THR A 1 115 ? -7.380 8.304 -7.627 1.00 72.75 115 THR A C 1
ATOM 885 O O . THR A 1 115 ? -8.221 7.684 -8.289 1.00 72.75 115 THR A O 1
ATOM 888 N N . PRO A 1 116 ? -6.175 7.794 -7.304 1.00 83.75 116 PRO A N 1
ATOM 889 C CA . PRO A 1 116 ? -5.814 6.413 -7.594 1.00 83.75 116 PRO A CA 1
ATOM 890 C C . PRO A 1 116 ? -6.867 5.452 -7.051 1.00 83.75 116 PRO A C 1
ATOM 892 O O . PRO A 1 116 ? -7.446 5.683 -5.986 1.00 83.75 116 PRO A O 1
ATOM 895 N N . GLY A 1 117 ? -7.115 4.370 -7.779 1.00 86.69 117 GLY A N 1
ATOM 896 C CA . GLY A 1 117 ? -7.897 3.278 -7.224 1.00 86.69 117 GLY A CA 1
ATOM 897 C C . GLY A 1 117 ? -7.017 2.417 -6.325 1.00 86.69 117 GLY A C 1
ATOM 898 O O . GLY A 1 117 ? -5.817 2.302 -6.571 1.00 86.69 117 GLY A O 1
ATOM 899 N N . ALA A 1 118 ? -7.611 1.833 -5.286 1.00 93.62 118 ALA A N 1
ATOM 900 C CA . ALA A 1 118 ? -6.927 0.932 -4.368 1.00 93.62 118 ALA A CA 1
ATOM 901 C C . ALA A 1 118 ? -7.801 -0.270 -4.017 1.00 93.62 118 ALA A C 1
ATOM 903 O O . ALA A 1 118 ? -9.031 -0.166 -4.007 1.00 93.62 118 ALA A O 1
ATOM 904 N N . LYS A 1 119 ? -7.161 -1.402 -3.721 1.00 97.31 119 LYS A N 1
ATOM 905 C CA . LYS A 1 119 ? -7.805 -2.642 -3.273 1.00 97.31 119 LYS A CA 1
ATOM 906 C C . LYS A 1 119 ? -6.984 -3.328 -2.195 1.00 97.31 119 LYS A C 1
ATOM 908 O O . LYS A 1 119 ? -5.758 -3.288 -2.224 1.00 97.31 119 LYS A O 1
ATOM 913 N N . LEU A 1 120 ? -7.688 -3.997 -1.285 1.00 98.31 120 LEU A N 1
ATOM 914 C CA . LEU A 1 120 ? -7.107 -4.942 -0.341 1.00 98.31 120 LEU A CA 1
ATOM 915 C C . LEU A 1 120 ? -7.407 -6.365 -0.804 1.00 98.31 120 LEU A C 1
ATOM 917 O O . LEU A 1 120 ? -8.546 -6.699 -1.142 1.00 98.31 120 LEU A O 1
ATOM 921 N N . TYR A 1 121 ? -6.400 -7.217 -0.736 1.00 98.25 121 TYR A N 1
ATOM 922 C CA . TYR A 1 121 ? -6.519 -8.643 -0.960 1.00 98.25 121 TYR A CA 1
ATOM 923 C C . TYR A 1 121 ? -5.977 -9.405 0.243 1.00 98.25 121 TYR A C 1
ATOM 925 O O . TYR A 1 121 ? -5.036 -8.964 0.898 1.00 98.25 121 TYR A O 1
ATOM 933 N N . ARG A 1 122 ? -6.568 -10.566 0.516 1.00 98.00 122 ARG A N 1
ATOM 934 C CA . ARG A 1 122 ? -6.089 -11.534 1.499 1.00 98.00 122 ARG A CA 1
ATOM 935 C C . ARG A 1 122 ? -5.443 -12.708 0.783 1.00 98.00 122 ARG A C 1
ATOM 937 O O . ARG A 1 122 ? -5.980 -13.193 -0.217 1.00 98.00 122 ARG A O 1
ATOM 944 N N . TYR A 1 123 ? -4.331 -13.180 1.320 1.00 97.19 123 TYR A N 1
ATOM 945 C CA . TYR A 1 123 ? -3.660 -14.365 0.827 1.00 97.19 123 TYR A CA 1
ATOM 946 C C . TYR A 1 123 ? -4.545 -15.607 0.980 1.00 97.19 123 TYR A C 1
ATOM 948 O O . TYR A 1 123 ? -5.214 -15.797 2.001 1.00 97.19 123 TYR A O 1
ATOM 956 N N . VAL A 1 124 ? -4.587 -16.443 -0.058 1.00 97.25 124 VAL A N 1
ATOM 957 C CA . VAL A 1 124 ? -5.357 -17.704 -0.072 1.00 97.25 124 VAL A CA 1
ATOM 958 C C . VAL A 1 124 ? -4.575 -18.873 -0.677 1.00 97.25 124 VAL A C 1
ATOM 960 O O . VAL A 1 124 ? -5.152 -19.937 -0.894 1.00 97.25 124 VAL A O 1
ATOM 963 N N . GLY A 1 125 ? -3.289 -18.663 -0.962 1.00 95.75 125 GLY A N 1
ATOM 964 C CA . GLY A 1 125 ? -2.421 -19.650 -1.590 1.00 95.75 125 GLY A CA 1
ATOM 965 C C . GLY A 1 125 ? -1.801 -20.660 -0.625 1.00 95.75 125 GLY A C 1
ATOM 966 O O . GLY A 1 125 ? -2.187 -20.779 0.539 1.00 95.75 125 GLY A O 1
ATOM 967 N N . ASP A 1 126 ? -0.811 -21.394 -1.131 1.00 93.75 126 ASP A N 1
ATOM 968 C CA . ASP A 1 126 ? -0.121 -22.484 -0.424 1.00 93.75 126 ASP A CA 1
ATOM 969 C C . ASP A 1 126 ? 1.155 -22.063 0.330 1.00 93.75 126 ASP A C 1
ATOM 971 O O . ASP A 1 126 ? 1.877 -22.906 0.864 1.00 93.75 126 ASP A O 1
ATOM 975 N N . GLY A 1 127 ? 1.437 -20.762 0.365 1.00 92.94 127 GLY A N 1
ATOM 976 C CA . GLY A 1 127 ? 2.645 -20.151 0.919 1.00 92.94 127 GLY A CA 1
ATOM 977 C C . GLY A 1 127 ? 3.705 -19.806 -0.128 1.00 92.94 127 GLY A C 1
ATOM 978 O O . GLY A 1 127 ? 4.654 -19.078 0.168 1.00 92.94 127 GLY A O 1
ATOM 979 N N . SER A 1 128 ? 3.539 -20.283 -1.364 1.00 91.62 128 SER A N 1
ATOM 980 C CA . SER A 1 128 ? 4.447 -20.028 -2.488 1.00 91.62 128 SER A CA 1
ATOM 981 C C . SER A 1 128 ? 3.745 -19.508 -3.745 1.00 91.62 128 SER A C 1
ATOM 983 O O . SER A 1 128 ? 4.366 -18.815 -4.553 1.00 91.62 128 SER A O 1
ATOM 985 N N . SER A 1 129 ? 2.454 -19.808 -3.909 1.00 92.94 129 SER A N 1
ATOM 986 C CA . SER A 1 129 ? 1.635 -19.348 -5.030 1.00 92.94 129 SER A CA 1
ATOM 987 C C . SER A 1 129 ? 1.227 -17.879 -4.883 1.00 92.94 129 SER A C 1
ATOM 989 O O . SER A 1 129 ? 0.912 -17.427 -3.787 1.00 92.94 129 SER A O 1
ATOM 991 N N . TRP A 1 130 ? 1.182 -17.121 -5.987 1.00 92.94 130 TRP A N 1
ATOM 992 C CA . TRP A 1 130 ? 0.663 -15.742 -6.011 1.00 92.94 130 TRP A CA 1
ATOM 993 C C . TRP A 1 130 ? -0.873 -15.735 -6.109 1.00 92.94 130 TRP A C 1
ATOM 995 O O . TRP A 1 130 ? -1.453 -15.342 -7.121 1.00 92.94 130 TRP A O 1
ATOM 1005 N N . GLU A 1 131 ? -1.539 -16.244 -5.074 1.00 96.06 131 GLU A N 1
ATOM 1006 C CA . GLU A 1 131 ? -2.993 -16.422 -5.045 1.00 96.06 131 GLU A CA 1
ATOM 1007 C C . GLU A 1 131 ? -3.643 -15.538 -3.978 1.00 96.06 131 GLU A C 1
ATOM 1009 O O . GLU A 1 131 ? -3.428 -15.692 -2.773 1.00 96.06 131 GLU A O 1
ATOM 1014 N N . TRP A 1 132 ? -4.481 -14.615 -4.447 1.00 97.19 132 TRP A N 1
ATOM 1015 C CA . TRP A 1 132 ? -5.071 -13.549 -3.648 1.00 97.19 132 TRP A CA 1
ATOM 1016 C C . TRP A 1 132 ? -6.588 -13.509 -3.833 1.00 97.19 132 TRP A C 1
ATOM 1018 O O . TRP A 1 132 ? -7.096 -13.658 -4.945 1.00 97.19 132 TRP A O 1
ATOM 1028 N N . SER A 1 133 ? -7.317 -13.264 -2.747 1.00 98.00 133 SER A N 1
ATOM 1029 C CA . SER A 1 133 ? -8.763 -13.029 -2.761 1.00 98.00 133 SER A CA 1
ATOM 1030 C C . SER A 1 133 ? -9.055 -11.596 -2.342 1.00 98.00 133 SER A C 1
ATOM 1032 O O . SER A 1 133 ? -8.639 -11.173 -1.268 1.00 98.00 133 SER A O 1
ATOM 1034 N N . GLU A 1 134 ? -9.805 -10.855 -3.155 1.00 98.00 134 GLU A N 1
ATOM 1035 C CA . GLU A 1 134 ? -10.199 -9.477 -2.835 1.00 98.00 134 GLU A CA 1
ATOM 1036 C C . GLU A 1 134 ? -11.061 -9.422 -1.563 1.00 98.00 134 GLU A C 1
ATOM 1038 O O . GLU A 1 134 ? -11.962 -10.244 -1.371 1.00 98.00 134 GLU A O 1
ATOM 1043 N N . VAL A 1 135 ? -10.795 -8.433 -0.706 1.00 98.06 135 VAL A N 1
ATOM 1044 C CA . VAL A 1 135 ? -11.617 -8.088 0.461 1.00 98.06 135 VAL A CA 1
ATOM 1045 C C . VAL A 1 135 ? -12.555 -6.956 0.041 1.00 98.06 135 VAL A C 1
ATOM 1047 O O . VAL A 1 135 ? -12.251 -5.777 0.194 1.00 98.06 135 VAL A O 1
ATOM 1050 N N . SER A 1 136 ? -13.683 -7.318 -0.571 1.00 95.31 136 SER A N 1
ATOM 1051 C CA . SER A 1 136 ? -14.535 -6.383 -1.327 1.00 95.31 136 SER A CA 1
ATOM 1052 C C . SER A 1 136 ? -15.171 -5.256 -0.508 1.00 95.31 136 SER A C 1
ATOM 1054 O O . SER A 1 136 ? -15.585 -4.246 -1.070 1.00 95.31 136 SER A O 1
ATOM 1056 N N . ASP A 1 137 ? -15.319 -5.444 0.801 1.00 95.06 137 ASP A N 1
ATOM 1057 C CA . ASP A 1 137 ? -15.891 -4.467 1.726 1.00 95.06 137 ASP A CA 1
ATOM 1058 C C . ASP A 1 137 ? -14.822 -3.687 2.503 1.00 95.06 137 ASP A C 1
ATOM 1060 O O . ASP A 1 137 ? -15.173 -2.952 3.426 1.00 95.06 137 ASP A O 1
ATOM 1064 N N . ALA A 1 138 ? -13.538 -3.842 2.152 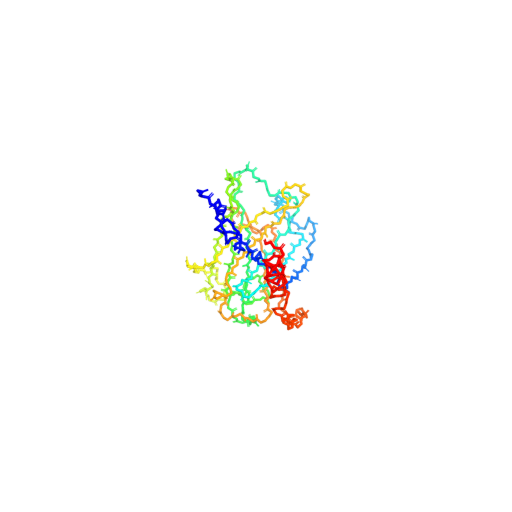1.00 95.00 138 ALA A N 1
ATOM 1065 C CA . ALA A 1 138 ? -12.439 -3.154 2.811 1.00 95.00 138 ALA A CA 1
ATOM 1066 C C . ALA A 1 138 ? -12.531 -1.631 2.644 1.00 95.00 138 ALA A C 1
ATOM 1068 O O . ALA A 1 138 ? -12.709 -1.101 1.547 1.00 95.00 138 ALA A O 1
ATOM 1069 N N . GLU A 1 139 ? -12.343 -0.919 3.752 1.00 95.50 139 GLU A N 1
ATOM 1070 C CA . GLU A 1 139 ? -12.173 0.533 3.761 1.00 95.50 139 GLU A CA 1
ATOM 1071 C C . GLU A 1 139 ? -10.741 0.838 3.326 1.00 95.50 139 GLU A C 1
ATOM 1073 O O . GLU A 1 139 ? -9.821 0.778 4.143 1.00 95.50 139 GLU A O 1
ATOM 1078 N N . VAL A 1 140 ? -10.559 1.106 2.031 1.00 95.88 140 VAL A N 1
ATOM 1079 C CA . VAL A 1 140 ? -9.263 1.436 1.430 1.00 95.88 140 VAL A CA 1
ATOM 1080 C C . VAL A 1 140 ? -9.305 2.768 0.698 1.00 95.88 140 VAL A C 1
ATOM 1082 O O . VAL A 1 140 ? -10.297 3.111 0.051 1.00 95.88 140 VAL A O 1
ATOM 1085 N N . SER A 1 141 ? -8.206 3.512 0.756 1.00 93.31 141 SER A N 1
ATOM 1086 C CA . SER A 1 141 ? -8.008 4.698 -0.075 1.00 93.31 141 SER A CA 1
ATOM 1087 C C . SER A 1 141 ? -6.561 4.827 -0.514 1.00 93.31 141 SER A C 1
ATOM 1089 O O . SER A 1 141 ? -5.654 4.380 0.186 1.00 93.31 141 SER A O 1
ATOM 1091 N N . ALA A 1 142 ? -6.357 5.480 -1.656 1.00 92.12 142 ALA A N 1
ATOM 1092 C CA . ALA A 1 142 ? -5.042 5.885 -2.114 1.00 92.12 142 ALA A CA 1
ATOM 1093 C C . ALA A 1 142 ? -5.044 7.340 -2.577 1.00 92.12 142 ALA A C 1
ATOM 1095 O O . ALA A 1 142 ? -6.019 7.846 -3.144 1.00 92.12 142 ALA A O 1
ATOM 1096 N N . SER A 1 143 ? -3.929 8.009 -2.340 1.00 89.62 143 SER A N 1
ATOM 1097 C CA . SER A 1 143 ? -3.731 9.427 -2.613 1.00 89.62 143 SER A CA 1
ATOM 1098 C C . SER A 1 143 ? -2.295 9.676 -3.047 1.00 89.62 143 SER A C 1
ATOM 1100 O O . SER A 1 143 ? -1.378 8.959 -2.666 1.00 89.62 143 SER A O 1
ATOM 1102 N N . VAL A 1 144 ? -2.106 10.701 -3.878 1.00 88.19 144 VAL A N 1
ATOM 1103 C CA . VAL A 1 144 ? -0.777 11.157 -4.299 1.00 88.19 144 VAL A CA 1
ATOM 1104 C C . VAL A 1 144 ? -0.625 12.613 -3.902 1.00 88.19 144 VAL A C 1
ATOM 1106 O O . VAL A 1 144 ? -1.383 13.470 -4.375 1.00 88.19 144 VAL A O 1
ATOM 1109 N N . TYR A 1 145 ? 0.370 12.890 -3.071 1.00 84.94 145 TYR A N 1
ATOM 1110 C CA . TYR A 1 145 ? 0.747 14.230 -2.633 1.00 84.94 145 TYR A CA 1
ATOM 1111 C C . TYR A 1 145 ? 2.161 14.562 -3.121 1.00 84.94 145 TYR A C 1
ATOM 1113 O O . TYR A 1 14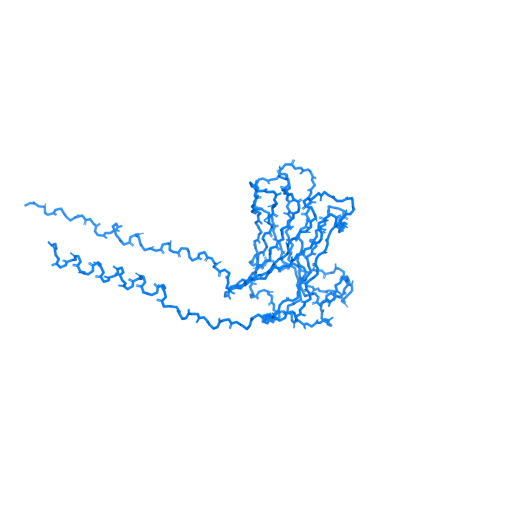5 ? 2.870 13.694 -3.614 1.00 84.94 145 TYR A O 1
ATOM 1121 N N . GLY A 1 146 ? 2.573 15.827 -3.009 1.00 76.06 146 GLY A N 1
ATOM 1122 C CA . GLY A 1 146 ? 3.916 16.250 -3.434 1.00 76.06 146 GLY A CA 1
ATOM 1123 C C . GLY A 1 146 ? 4.026 16.759 -4.878 1.00 76.06 146 GLY A C 1
ATOM 1124 O O . GLY A 1 146 ? 5.105 17.139 -5.310 1.00 76.06 146 GLY A O 1
ATOM 1125 N N . LYS A 1 147 ? 2.902 16.932 -5.587 1.00 63.28 147 LYS A N 1
ATOM 1126 C CA . LYS A 1 147 ? 2.849 17.311 -7.019 1.00 63.28 147 LYS A CA 1
ATOM 1127 C C . LYS A 1 147 ? 3.517 18.644 -7.413 1.00 63.28 147 LYS A C 1
ATOM 1129 O O . LYS A 1 147 ? 3.545 18.992 -8.590 1.00 63.28 147 LYS A O 1
ATOM 1134 N N . THR A 1 148 ? 3.992 19.432 -6.450 1.00 58.56 148 THR A N 1
ATOM 1135 C CA . THR A 1 148 ? 4.717 20.698 -6.668 1.00 58.56 148 THR A CA 1
ATOM 1136 C C . THR A 1 148 ? 6.131 20.694 -6.080 1.00 58.56 148 THR A C 1
ATOM 1138 O O . THR A 1 148 ? 6.780 21.739 -6.060 1.00 58.56 148 THR A O 1
ATOM 1141 N N . VAL A 1 149 ? 6.595 19.558 -5.556 1.00 69.00 149 VAL A N 1
ATOM 1142 C CA . VAL A 1 149 ? 7.966 19.335 -5.077 1.00 69.00 149 VAL A CA 1
ATOM 1143 C C . VAL A 1 149 ? 8.663 18.306 -5.971 1.00 69.00 149 VAL A C 1
ATOM 1145 O O . VAL A 1 149 ? 8.055 17.770 -6.891 1.00 69.00 149 VAL A O 1
ATOM 1148 N N . THR A 1 150 ? 9.948 18.045 -5.725 1.00 84.19 150 THR A N 1
ATOM 1149 C CA . THR A 1 150 ? 10.766 17.135 -6.544 1.00 84.19 150 THR A CA 1
ATOM 1150 C C . THR A 1 150 ? 10.242 15.697 -6.575 1.00 84.19 150 THR A C 1
ATOM 1152 O O . THR A 1 150 ? 10.436 15.027 -7.579 1.00 84.19 150 THR A O 1
ATOM 1155 N N . ASN A 1 151 ? 9.581 15.239 -5.508 1.00 89.00 151 ASN A N 1
ATOM 1156 C CA . ASN A 1 151 ? 9.198 13.843 -5.301 1.00 89.00 151 ASN A CA 1
ATOM 1157 C C . ASN A 1 151 ? 7.727 13.740 -4.900 1.00 89.00 151 ASN A C 1
ATOM 1159 O O . ASN A 1 151 ? 7.278 14.482 -4.023 1.00 89.00 151 ASN A O 1
ATOM 1163 N N . ASP A 1 152 ? 7.003 12.796 -5.489 1.00 90.19 152 ASP A N 1
ATOM 1164 C CA . ASP A 1 152 ? 5.642 12.480 -5.061 1.00 90.19 152 ASP A CA 1
ATOM 1165 C C . ASP A 1 152 ? 5.636 11.406 -3.965 1.00 90.19 152 ASP A C 1
ATOM 1167 O O . ASP A 1 152 ? 6.487 10.515 -3.930 1.00 90.19 152 ASP A O 1
ATOM 1171 N N . THR A 1 153 ? 4.629 11.473 -3.094 1.00 91.12 153 THR A N 1
ATOM 1172 C CA . THR A 1 153 ? 4.331 10.447 -2.090 1.00 91.12 153 THR A CA 1
ATOM 1173 C C . THR A 1 153 ? 2.961 9.848 -2.368 1.00 91.12 153 THR A C 1
ATOM 1175 O O . THR A 1 153 ? 1.958 10.566 -2.406 1.00 91.12 153 THR A O 1
ATOM 1178 N N . ILE A 1 154 ? 2.925 8.529 -2.533 1.00 92.00 154 ILE A N 1
ATOM 1179 C CA . ILE A 1 154 ? 1.716 7.720 -2.589 1.00 92.00 154 ILE A CA 1
ATOM 1180 C C . ILE A 1 154 ? 1.383 7.291 -1.159 1.00 92.00 154 ILE A C 1
ATOM 1182 O O . ILE A 1 154 ? 2.189 6.624 -0.515 1.00 92.00 154 ILE A O 1
ATOM 1186 N N . GLU A 1 155 ? 0.210 7.663 -0.663 1.00 92.88 155 GLU A N 1
ATOM 1187 C CA . GLU A 1 155 ? -0.325 7.175 0.610 1.00 92.88 155 GLU A CA 1
ATOM 1188 C C . GLU A 1 155 ? -1.392 6.118 0.315 1.00 92.88 155 GLU A C 1
ATOM 1190 O O . GLU A 1 155 ? -2.318 6.366 -0.458 1.00 92.88 155 GLU A O 1
ATOM 1195 N N . LEU A 1 156 ? -1.263 4.941 0.926 1.00 94.88 156 LEU A N 1
ATOM 1196 C CA . LEU A 1 156 ? -2.274 3.888 0.923 1.00 94.88 156 LEU A CA 1
ATOM 1197 C C . LEU A 1 156 ? -2.797 3.701 2.344 1.00 94.88 156 LEU A C 1
ATOM 1199 O O . LEU A 1 156 ? -2.016 3.518 3.274 1.00 94.88 156 LEU A O 1
ATOM 1203 N N . VAL A 1 157 ? -4.115 3.709 2.518 1.00 95.00 157 VAL A N 1
ATOM 1204 C CA . VAL A 1 157 ? -4.765 3.580 3.827 1.00 95.00 157 VAL A CA 1
ATOM 1205 C C . VAL A 1 157 ? -5.720 2.399 3.816 1.00 95.00 157 VAL A C 1
ATOM 1207 O O . VAL A 1 157 ? -6.434 2.190 2.837 1.00 95.00 157 VAL A O 1
ATOM 1210 N N . VAL A 1 158 ? -5.751 1.649 4.918 1.00 96.12 158 VAL A N 1
ATOM 1211 C CA . VAL A 1 158 ? -6.661 0.522 5.134 1.00 96.12 158 VAL A CA 1
ATOM 1212 C C . VAL A 1 158 ? -7.217 0.517 6.559 1.00 96.12 158 VAL A C 1
ATOM 1214 O O . VAL A 1 158 ? -6.510 0.804 7.528 1.00 96.12 158 VAL A O 1
ATOM 1217 N N . GLY A 1 159 ? -8.497 0.177 6.709 1.00 94.94 159 GLY A N 1
ATOM 1218 C CA . GLY A 1 159 ? -9.122 -0.018 8.018 1.00 94.94 159 GLY A CA 1
ATOM 1219 C C . GLY A 1 159 ? -8.511 -1.201 8.783 1.00 94.94 159 GLY A C 1
ATOM 1220 O O . GLY A 1 159 ? -8.487 -2.330 8.293 1.00 94.94 159 GLY A O 1
ATOM 1221 N N . LYS A 1 160 ? -8.086 -0.979 10.033 1.00 92.38 160 LYS A N 1
ATOM 1222 C CA . LYS A 1 160 ? -7.458 -1.995 10.906 1.00 92.38 160 LYS A CA 1
ATOM 1223 C C . LYS A 1 160 ? -8.292 -3.259 11.064 1.00 92.38 160 LYS A C 1
ATOM 1225 O O . LYS A 1 160 ? -7.744 -4.349 11.146 1.00 92.38 160 LYS A O 1
ATOM 1230 N N . LYS A 1 161 ? -9.619 -3.120 11.088 1.00 93.56 161 LYS A N 1
ATOM 1231 C CA . LYS A 1 161 ? -10.553 -4.247 11.241 1.00 93.56 161 LYS A CA 1
ATOM 1232 C C . LYS A 1 161 ? -10.464 -5.282 10.110 1.00 93.56 161 LYS A C 1
ATOM 1234 O O . LYS A 1 161 ? -10.956 -6.389 10.295 1.00 93.56 161 LYS A O 1
ATOM 1239 N N . TYR A 1 162 ? -9.868 -4.929 8.969 1.00 95.94 162 TYR A N 1
ATOM 1240 C CA . TYR A 1 162 ? -9.675 -5.832 7.831 1.00 95.94 162 TYR A CA 1
ATOM 1241 C C . TYR A 1 162 ? -8.320 -6.546 7.850 1.00 95.94 162 TYR A C 1
ATOM 1243 O O . TYR A 1 162 ? -8.158 -7.532 7.140 1.00 95.94 162 TYR A O 1
ATOM 1251 N N . LEU A 1 163 ? -7.374 -6.086 8.671 1.00 93.50 163 LEU A N 1
ATOM 1252 C CA . LEU A 1 163 ? -6.080 -6.727 8.881 1.00 93.50 163 LEU A CA 1
ATOM 1253 C C . LEU A 1 163 ? -6.175 -7.556 10.160 1.00 93.50 163 LEU A C 1
ATOM 1255 O O . LEU A 1 163 ? -5.920 -7.052 11.247 1.00 93.50 163 LEU A O 1
ATOM 1259 N N . THR A 1 164 ? -6.661 -8.794 10.067 1.00 89.06 164 THR A N 1
ATOM 1260 C CA . THR A 1 164 ? -6.842 -9.641 11.259 1.00 89.06 164 THR A CA 1
ATOM 1261 C C . THR A 1 164 ? -6.039 -10.937 11.173 1.00 89.06 164 THR A C 1
ATOM 1263 O O . THR A 1 164 ? -6.152 -11.624 10.154 1.00 89.06 164 THR A O 1
ATOM 1266 N N . PRO A 1 165 ? -5.309 -11.304 12.247 1.00 86.75 165 PRO A N 1
ATOM 1267 C CA . PRO A 1 165 ? -5.000 -10.466 13.420 1.00 86.75 165 PRO A CA 1
ATOM 1268 C C . PRO A 1 165 ? -4.086 -9.282 13.033 1.00 86.75 165 PRO A C 1
ATOM 1270 O O . PRO A 1 165 ? -3.459 -9.326 11.989 1.00 86.75 165 PRO A O 1
ATOM 1273 N N . LEU A 1 166 ? -4.032 -8.222 13.847 1.00 84.69 166 LEU A N 1
ATOM 1274 C CA . LEU A 1 166 ? -3.042 -7.149 13.683 1.00 84.69 166 LEU A CA 1
ATOM 1275 C C . LEU A 1 166 ? -2.162 -7.109 14.927 1.00 84.69 166 LEU A C 1
ATOM 1277 O O . LEU A 1 166 ? -2.641 -6.762 16.013 1.00 84.69 166 LEU A O 1
ATOM 1281 N N . SER A 1 167 ? -0.894 -7.478 14.789 1.00 72.75 167 SER A N 1
ATOM 1282 C CA . SER A 1 167 ? 0.101 -7.297 15.842 1.00 72.75 167 SER A CA 1
ATOM 1283 C C . SER A 1 167 ? 0.392 -5.813 16.089 1.00 72.75 167 SER A C 1
ATOM 1285 O O . SER A 1 167 ? 0.088 -4.938 15.281 1.00 72.75 167 SER A O 1
ATOM 1287 N N . GLY A 1 168 ? 0.977 -5.505 17.252 1.00 70.38 168 GLY A N 1
ATOM 1288 C CA . GLY A 1 168 ? 1.378 -4.133 17.589 1.00 70.38 168 GLY A CA 1
ATOM 1289 C C . GLY A 1 168 ? 2.487 -3.571 16.686 1.00 70.38 168 GLY A C 1
ATOM 1290 O O . GLY A 1 168 ? 2.610 -2.356 16.569 1.00 70.38 168 GLY A O 1
ATO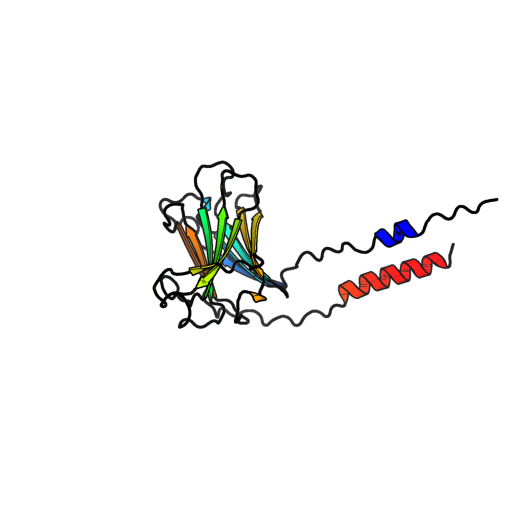M 1291 N N . GLU A 1 169 ? 3.258 -4.446 16.037 1.00 77.88 169 GLU A N 1
ATOM 1292 C CA . GLU A 1 169 ? 4.235 -4.113 14.997 1.00 77.88 169 GLU A CA 1
ATOM 1293 C C . GLU A 1 169 ? 3.813 -4.766 13.680 1.00 77.88 169 GLU A C 1
ATOM 1295 O O . GLU A 1 169 ? 3.249 -5.857 13.704 1.00 77.88 169 GLU A O 1
ATOM 1300 N N . ILE A 1 170 ? 4.091 -4.116 12.549 1.00 82.19 170 ILE A N 1
ATOM 1301 C CA . ILE A 1 170 ? 3.724 -4.602 11.214 1.00 82.19 170 ILE A CA 1
ATOM 1302 C C . ILE A 1 170 ? 5.006 -4.796 10.406 1.00 82.19 170 ILE A C 1
ATOM 1304 O O . ILE A 1 170 ? 5.786 -3.852 10.257 1.00 82.19 170 ILE A O 1
ATOM 1308 N N . GLY A 1 171 ? 5.215 -6.009 9.894 1.00 88.62 171 GLY A N 1
ATOM 1309 C CA . GLY A 1 171 ? 6.196 -6.267 8.842 1.00 88.62 171 GLY A CA 1
ATOM 1310 C C . GLY A 1 171 ? 5.560 -5.989 7.485 1.00 88.62 171 GLY A C 1
ATOM 1311 O O . GLY A 1 171 ? 4.403 -6.346 7.259 1.00 88.62 171 GLY A O 1
ATOM 1312 N N . PHE A 1 172 ? 6.277 -5.333 6.577 1.00 92.19 172 PHE A N 1
ATOM 1313 C CA . PHE A 1 172 ? 5.759 -5.099 5.233 1.00 92.19 172 PHE A CA 1
ATOM 1314 C C . PHE A 1 172 ? 6.857 -5.034 4.174 1.00 92.19 172 PHE A C 1
ATOM 1316 O O . PHE A 1 172 ? 8.019 -4.747 4.447 1.00 92.19 172 PHE A O 1
ATOM 1323 N N . THR A 1 173 ? 6.478 -5.312 2.934 1.00 93.00 173 THR A N 1
ATOM 1324 C CA . THR A 1 173 ? 7.308 -5.096 1.747 1.00 93.00 173 THR A CA 1
ATOM 1325 C C . THR A 1 173 ? 6.535 -4.219 0.782 1.00 93.00 173 THR A C 1
ATOM 1327 O O . THR A 1 173 ? 5.387 -4.515 0.460 1.00 93.00 173 THR A O 1
ATOM 1330 N N . ILE A 1 174 ? 7.152 -3.141 0.322 1.00 93.50 174 ILE A N 1
ATOM 1331 C CA . ILE A 1 174 ? 6.610 -2.318 -0.754 1.00 93.50 174 ILE A CA 1
ATOM 1332 C C . ILE A 1 174 ? 7.228 -2.767 -2.064 1.00 93.50 174 ILE A C 1
ATOM 1334 O O . ILE A 1 174 ? 8.414 -3.088 -2.115 1.00 93.50 174 ILE A O 1
ATOM 1338 N N . TYR A 1 175 ? 6.425 -2.759 -3.119 1.00 93.19 175 TYR A N 1
ATOM 1339 C CA . TYR A 1 175 ? 6.913 -2.908 -4.478 1.00 93.19 175 TYR A CA 1
ATOM 1340 C C . TYR A 1 175 ? 6.253 -1.902 -5.415 1.00 93.19 175 TYR A C 1
ATOM 1342 O O . TYR A 1 175 ? 5.108 -1.485 -5.216 1.00 93.19 175 TYR A O 1
ATOM 1350 N N . VAL A 1 176 ? 6.968 -1.573 -6.486 1.00 92.56 176 VAL A N 1
ATOM 1351 C CA . VAL A 1 176 ? 6.401 -0.910 -7.661 1.00 92.56 176 VAL A CA 1
ATOM 1352 C C . VAL A 1 176 ? 6.506 -1.864 -8.838 1.00 92.56 176 VAL A C 1
ATOM 1354 O O . VAL A 1 176 ? 7.553 -2.466 -9.054 1.00 92.56 176 VAL A O 1
ATOM 1357 N N . SER A 1 177 ? 5.440 -2.019 -9.618 1.00 91.12 177 SER A N 1
ATOM 1358 C CA . SER A 1 177 ? 5.460 -2.835 -10.838 1.00 91.12 177 SER A CA 1
ATOM 1359 C C . SER A 1 177 ? 4.793 -2.132 -12.016 1.00 91.12 177 SER A C 1
ATOM 1361 O O . SER A 1 177 ? 3.972 -1.225 -11.852 1.00 91.12 177 SER A O 1
ATOM 1363 N N . ASN A 1 178 ? 5.183 -2.532 -13.224 1.00 87.31 178 ASN A N 1
ATOM 1364 C CA . ASN A 1 178 ? 4.607 -2.028 -14.469 1.00 87.31 178 ASN A CA 1
ATOM 1365 C C . ASN A 1 178 ? 3.455 -2.922 -14.973 1.00 87.31 178 ASN A C 1
ATOM 1367 O O . ASN A 1 178 ? 3.161 -3.974 -14.412 1.00 87.31 178 ASN A O 1
ATOM 1371 N N . SER A 1 179 ? 2.844 -2.553 -16.103 1.00 82.56 179 SER A N 1
ATOM 1372 C CA . SER A 1 179 ? 1.679 -3.261 -16.670 1.00 82.56 179 SER A CA 1
ATOM 1373 C C . SER A 1 179 ? 1.926 -4.642 -17.235 1.00 82.56 179 SER A C 1
ATOM 1375 O O . SER A 1 179 ? 0.969 -5.355 -17.531 1.00 82.56 179 SER A O 1
ATOM 1377 N N . SER A 1 180 ? 3.185 -5.055 -17.326 1.00 85.00 180 SER A N 1
ATOM 1378 C CA . SER A 1 180 ? 3.544 -6.439 -17.625 1.00 85.00 180 SER A CA 1
ATOM 1379 C C . SER A 1 180 ? 3.682 -7.314 -16.374 1.00 85.00 180 SER A C 1
ATOM 1381 O O . SER A 1 180 ? 3.931 -8.508 -16.508 1.00 85.00 180 SER A O 1
ATOM 1383 N N . GLY A 1 181 ? 3.525 -6.740 -15.174 1.00 83.50 181 GLY A N 1
ATOM 1384 C CA . GLY A 1 181 ? 3.753 -7.416 -13.895 1.00 83.50 181 GLY A CA 1
ATOM 1385 C C . GLY A 1 181 ? 5.231 -7.525 -13.513 1.00 83.50 181 GLY A C 1
ATOM 1386 O O . GLY A 1 181 ? 5.561 -8.211 -12.551 1.00 83.50 181 GLY A O 1
ATOM 1387 N N . ALA A 1 182 ? 6.133 -6.871 -14.251 1.00 85.81 182 ALA A N 1
ATOM 1388 C CA . ALA A 1 182 ? 7.538 -6.815 -13.877 1.00 85.81 182 ALA A CA 1
ATOM 1389 C C . ALA A 1 182 ? 7.725 -5.816 -12.730 1.00 85.81 182 ALA A C 1
ATOM 1391 O O . ALA A 1 182 ? 7.338 -4.647 -12.847 1.00 85.81 182 ALA A O 1
ATOM 1392 N N . THR A 1 183 ? 8.321 -6.288 -11.638 1.00 88.75 183 THR A N 1
ATOM 1393 C CA . THR A 1 183 ? 8.720 -5.456 -10.504 1.00 88.75 183 THR A CA 1
ATOM 1394 C C . THR A 1 183 ? 9.834 -4.508 -10.933 1.00 88.75 183 THR A C 1
ATOM 1396 O O . THR A 1 183 ? 10.847 -4.941 -11.477 1.00 88.75 183 THR A O 1
ATOM 1399 N N . CYS A 1 184 ? 9.610 -3.217 -10.717 1.00 87.62 184 CYS A N 1
ATOM 1400 C CA . CYS A 1 184 ? 10.582 -2.156 -10.931 1.00 87.62 184 CYS A CA 1
ATOM 1401 C C . CYS A 1 184 ? 11.484 -1.977 -9.721 1.00 87.62 184 CYS A C 1
ATOM 1403 O O . CYS A 1 184 ? 12.685 -1.824 -9.896 1.00 87.62 184 CYS A O 1
ATOM 1405 N N . ASP A 1 185 ? 10.887 -1.995 -8.532 1.00 88.56 185 ASP A N 1
ATOM 1406 C CA . ASP A 1 185 ? 11.582 -1.709 -7.288 1.00 88.56 185 ASP A CA 1
ATOM 1407 C C . ASP A 1 185 ? 10.894 -2.385 -6.099 1.00 88.56 185 ASP A C 1
ATOM 1409 O O . ASP A 1 185 ? 9.692 -2.685 -6.158 1.00 88.56 185 ASP A O 1
ATOM 1413 N N . THR A 1 186 ? 11.653 -2.626 -5.034 1.00 87.88 186 THR A N 1
ATOM 1414 C CA . THR A 1 186 ? 11.205 -3.240 -3.788 1.00 87.88 186 THR A CA 1
ATOM 1415 C C . THR A 1 186 ? 11.934 -2.669 -2.581 1.00 87.88 186 THR A C 1
ATOM 1417 O O . THR A 1 186 ? 13.156 -2.724 -2.519 1.00 87.88 186 THR A O 1
ATOM 1420 N N . ALA A 1 187 ? 11.180 -2.308 -1.548 1.00 83.38 187 ALA A N 1
ATOM 1421 C CA . ALA A 1 187 ? 11.722 -1.936 -0.247 1.00 83.38 187 ALA A CA 1
ATOM 1422 C C . ALA A 1 187 ? 11.131 -2.847 0.837 1.00 83.38 187 ALA A C 1
ATOM 1424 O O . ALA A 1 187 ? 9.910 -2.965 0.974 1.00 83.38 187 ALA A O 1
ATOM 1425 N N . VAL A 1 188 ? 11.994 -3.507 1.614 1.00 81.88 188 VAL A N 1
ATOM 1426 C CA . VAL A 1 188 ? 11.588 -4.493 2.630 1.00 81.88 188 VAL A CA 1
ATOM 1427 C C . VAL A 1 188 ? 11.772 -3.923 4.032 1.00 81.88 188 VAL A C 1
ATOM 1429 O O . VAL A 1 188 ? 12.869 -3.518 4.415 1.00 81.88 188 VAL A O 1
ATOM 1432 N N . VAL A 1 189 ? 10.713 -3.982 4.836 1.00 80.94 189 VAL A N 1
ATOM 1433 C CA . VAL A 1 189 ? 10.723 -3.629 6.256 1.00 80.94 189 VAL A CA 1
ATOM 1434 C C . VAL A 1 189 ? 10.298 -4.852 7.064 1.00 80.94 189 VAL A C 1
ATOM 1436 O O . VAL A 1 189 ? 9.115 -5.169 7.191 1.00 80.94 189 VAL A O 1
ATOM 1439 N N . ALA A 1 190 ? 11.281 -5.558 7.622 1.00 71.50 190 ALA A N 1
ATOM 1440 C CA . ALA A 1 190 ? 11.014 -6.672 8.524 1.00 71.50 190 ALA A CA 1
ATOM 1441 C C . ALA A 1 190 ? 10.361 -6.186 9.829 1.00 71.50 190 ALA A C 1
ATOM 1443 O O . ALA A 1 190 ? 10.642 -5.093 10.332 1.00 71.50 190 ALA A O 1
ATOM 1444 N N . SER A 1 191 ? 9.516 -7.033 10.400 1.00 67.50 191 SER A N 1
ATOM 1445 C CA . SER A 1 191 ? 8.990 -6.876 11.750 1.00 67.50 191 SER A CA 1
ATOM 1446 C C . SER A 1 191 ? 10.114 -6.988 12.796 1.00 67.50 191 SER A C 1
ATOM 1448 O O . SER A 1 191 ? 11.062 -7.756 12.627 1.00 67.50 191 SER A O 1
ATOM 1450 N N . GLY A 1 192 ? 10.050 -6.206 13.882 1.00 53.75 192 GLY A N 1
ATOM 1451 C CA . GLY A 1 192 ? 11.034 -6.278 14.974 1.00 53.75 192 GLY A CA 1
ATOM 1452 C C . GLY A 1 192 ? 12.139 -5.214 15.000 1.00 53.75 192 GLY A C 1
ATOM 1453 O O . GLY A 1 192 ? 13.078 -5.336 15.786 1.00 53.75 192 GLY A O 1
ATOM 1454 N N . GLY A 1 193 ? 12.063 -4.144 14.207 1.00 47.59 193 GLY A N 1
ATOM 1455 C CA . GLY A 1 193 ? 12.868 -2.951 14.494 1.00 47.59 193 GLY A CA 1
ATOM 1456 C C . GLY A 1 193 ? 12.217 -2.165 15.630 1.00 47.59 193 GLY A C 1
ATOM 1457 O O . GLY A 1 193 ? 11.162 -1.597 15.364 1.00 47.59 193 GLY A O 1
ATOM 1458 N N . GLU A 1 194 ? 12.809 -2.125 16.837 1.00 35.75 194 GLU A N 1
ATOM 1459 C CA . GLU A 1 194 ? 12.255 -1.504 18.065 1.00 35.75 194 GLU A CA 1
ATOM 1460 C C . GLU A 1 194 ? 11.257 -0.371 17.764 1.00 35.75 194 GLU A C 1
ATOM 1462 O O . GLU A 1 194 ? 11.628 0.770 17.468 1.00 35.75 194 GLU A O 1
ATOM 1467 N N . GLY A 1 195 ? 9.961 -0.699 17.737 1.00 39.66 195 GLY A N 1
ATOM 1468 C CA . GLY A 1 195 ? 8.891 0.290 17.739 1.00 39.66 195 GLY A CA 1
ATOM 1469 C C . GLY A 1 195 ? 8.891 0.992 19.090 1.00 39.66 195 GLY A C 1
ATOM 1470 O O . GLY A 1 195 ? 9.017 0.314 20.111 1.00 39.66 195 GLY A O 1
ATOM 1471 N N . PRO A 1 196 ? 8.757 2.329 19.172 1.00 38.47 196 PRO A N 1
ATOM 1472 C CA . PRO A 1 196 ? 8.475 2.935 20.453 1.00 38.47 196 PRO A CA 1
ATOM 1473 C C . PRO A 1 196 ? 7.166 2.334 20.965 1.00 38.47 196 PRO A C 1
ATOM 1475 O O . PRO A 1 196 ? 6.176 2.227 20.239 1.00 38.47 196 PRO A O 1
ATOM 1478 N N . VAL A 1 197 ? 7.202 1.929 22.232 1.00 44.44 197 VAL A N 1
ATOM 1479 C CA . VAL A 1 197 ? 6.034 1.530 23.014 1.00 44.44 197 VAL A CA 1
ATOM 1480 C C . VAL A 1 197 ? 4.917 2.542 22.740 1.00 44.44 197 VAL A C 1
ATOM 1482 O O . VAL A 1 197 ? 5.215 3.742 22.781 1.00 44.44 197 VAL A O 1
ATOM 1485 N N . PRO A 1 198 ? 3.670 2.105 22.462 1.00 43.78 198 PRO A N 1
ATOM 1486 C CA . PRO A 1 198 ? 2.545 3.011 22.293 1.00 43.78 198 PRO A CA 1
ATOM 1487 C C . PRO A 1 198 ? 2.597 4.064 23.392 1.00 43.78 198 PRO A C 1
ATOM 1489 O O . PRO A 1 198 ? 2.573 3.718 24.576 1.00 43.78 198 PRO A O 1
ATOM 1492 N N . VAL A 1 199 ? 2.752 5.334 23.016 1.00 44.00 199 VAL A N 1
ATOM 1493 C CA . VAL A 1 199 ? 2.656 6.410 23.996 1.00 44.00 199 VAL A CA 1
ATOM 1494 C C . VAL A 1 199 ? 1.224 6.307 24.517 1.00 44.00 199 VAL A C 1
ATOM 1496 O O . VAL A 1 199 ? 0.306 6.437 23.703 1.00 44.00 199 VAL A O 1
ATOM 1499 N N . PRO A 1 200 ? 1.001 5.987 25.809 1.00 41.62 200 PRO A N 1
ATOM 1500 C CA . PRO A 1 200 ? -0.349 5.965 26.345 1.00 41.62 200 PRO A CA 1
ATOM 1501 C C . PRO A 1 200 ? -0.961 7.319 26.017 1.00 41.62 200 PRO A C 1
ATOM 1503 O O . PRO A 1 200 ? -0.294 8.335 26.229 1.00 41.62 200 PRO A O 1
ATOM 1506 N N . GLU A 1 201 ? -2.157 7.306 25.423 1.00 45.09 201 GLU A N 1
ATOM 1507 C CA . GLU A 1 201 ? -2.853 8.508 24.969 1.00 45.09 201 GLU A CA 1
ATOM 1508 C C . GLU A 1 201 ? -2.581 9.666 25.935 1.00 45.09 201 GLU A C 1
ATOM 1510 O O . GLU A 1 201 ? -2.832 9.518 27.142 1.00 45.09 201 GLU A O 1
ATOM 1515 N N . PRO A 1 202 ? -2.092 10.833 25.474 1.00 44.91 202 PRO A N 1
ATOM 1516 C CA . PRO A 1 202 ? -2.322 12.028 26.252 1.00 44.91 202 PRO A CA 1
ATOM 1517 C C . PRO A 1 202 ? -3.839 12.130 26.341 1.00 44.91 202 PRO A C 1
ATOM 1519 O O . PRO A 1 202 ? -4.503 12.381 25.335 1.00 44.91 202 PRO A O 1
ATOM 1522 N N . ALA A 1 203 ? -4.363 11.824 27.534 1.00 43.91 203 ALA A N 1
ATOM 1523 C CA . ALA A 1 203 ? -5.778 11.840 27.849 1.00 43.91 203 ALA A CA 1
ATOM 1524 C C . ALA A 1 203 ? -6.430 12.991 27.096 1.00 43.91 203 ALA A C 1
ATOM 1526 O O . ALA A 1 203 ? -5.889 14.095 27.122 1.00 43.91 203 ALA A O 1
ATOM 1527 N N . LEU A 1 204 ? -7.538 12.677 26.431 1.00 44.56 204 LEU A N 1
ATOM 1528 C CA . LEU A 1 204 ? -8.535 13.480 25.723 1.00 44.56 204 LEU A CA 1
ATOM 1529 C C . LEU A 1 204 ? -8.900 14.836 26.393 1.00 44.56 204 LEU A C 1
ATOM 1531 O O . LEU A 1 204 ? -10.065 15.175 26.579 1.00 44.56 204 LEU A O 1
ATOM 1535 N N . LEU A 1 205 ? -7.918 15.627 26.815 1.00 43.03 205 LEU A N 1
ATOM 1536 C CA . LEU A 1 205 ? -8.044 16.795 27.680 1.00 43.03 205 LEU A CA 1
ATOM 1537 C C . LEU A 1 205 ? -7.924 18.081 26.866 1.00 43.03 205 LEU A C 1
ATOM 1539 O O . LEU A 1 205 ? -8.415 19.118 27.302 1.00 43.03 205 LEU A O 1
ATOM 1543 N N . VAL A 1 206 ? -7.320 18.033 25.674 1.00 44.47 206 VAL A N 1
ATOM 1544 C CA . VAL A 1 206 ? -7.134 19.220 24.824 1.00 44.47 206 VAL A CA 1
ATOM 1545 C C . VAL A 1 206 ? -8.417 19.561 24.056 1.00 44.47 206 VAL A C 1
ATOM 1547 O O . VAL A 1 206 ? -8.818 20.721 24.018 1.00 44.47 206 VAL A O 1
ATOM 1550 N N . ALA A 1 207 ? -9.148 18.567 23.543 1.00 43.56 207 ALA A N 1
ATOM 1551 C CA . ALA A 1 207 ? -10.426 18.822 22.870 1.00 43.56 207 ALA A CA 1
ATOM 1552 C C . ALA A 1 207 ? -11.533 19.247 23.860 1.00 43.56 207 ALA A C 1
ATOM 1554 O O . ALA A 1 207 ? -12.292 20.178 23.586 1.00 43.56 207 ALA A O 1
ATOM 1555 N N . ALA A 1 208 ? -11.582 18.640 25.053 1.00 44.50 208 ALA A N 1
ATOM 1556 C CA . ALA A 1 208 ? -12.540 19.024 26.090 1.00 44.50 208 ALA A CA 1
ATOM 1557 C C . ALA A 1 208 ? -12.276 20.437 26.646 1.00 44.50 208 ALA A C 1
ATOM 1559 O O . ALA A 1 208 ? -13.221 21.181 26.910 1.00 44.50 208 ALA A O 1
ATOM 1560 N N . SER A 1 209 ? -11.011 20.853 26.786 1.00 40.28 209 SER A N 1
ATOM 1561 C CA . SER A 1 209 ? -10.679 22.182 27.321 1.00 40.28 209 SER A CA 1
ATOM 1562 C C . SER A 1 209 ? -11.026 23.321 26.357 1.00 40.28 209 SER A C 1
ATOM 1564 O O . SER A 1 209 ? -11.529 24.347 26.814 1.00 40.28 209 SER A O 1
ATOM 1566 N N . VAL A 1 210 ? -10.889 23.141 25.038 1.00 47.12 210 VAL A N 1
ATOM 1567 C CA . VAL A 1 210 ? -11.328 24.153 24.053 1.00 47.12 210 VAL A CA 1
ATOM 1568 C C . VAL A 1 210 ? -12.854 24.313 24.049 1.00 47.12 210 VAL A C 1
ATOM 1570 O O . VAL A 1 210 ? -13.357 25.440 24.004 1.00 47.12 210 VAL A O 1
ATOM 1573 N N . VAL A 1 211 ? -13.606 23.215 24.180 1.00 50.56 211 VAL A N 1
ATOM 1574 C CA . VAL A 1 211 ? -15.078 23.259 24.263 1.00 50.56 211 VAL A CA 1
ATOM 1575 C C . VAL A 1 211 ? -15.543 23.911 25.572 1.00 50.56 211 VAL A C 1
ATOM 1577 O O . VAL A 1 211 ? -16.443 24.753 25.549 1.00 50.56 211 VAL A O 1
ATOM 1580 N N . ILE A 1 212 ? -14.898 23.608 26.704 1.00 51.12 212 ILE A N 1
ATOM 1581 C CA . ILE A 1 212 ? -15.237 24.200 28.010 1.00 51.12 212 ILE A CA 1
ATOM 1582 C C . ILE A 1 212 ? -14.900 25.698 28.053 1.00 51.12 212 ILE A C 1
ATOM 1584 O O . ILE A 1 212 ? -15.723 26.485 28.520 1.00 51.12 212 ILE A O 1
ATOM 1588 N N . VAL A 1 213 ? -13.747 26.126 27.526 1.00 51.28 213 VAL A N 1
ATOM 1589 C CA . VAL A 1 213 ? -13.364 27.553 27.482 1.00 51.28 213 VAL A CA 1
ATOM 1590 C C . VAL A 1 213 ? -14.298 28.350 26.565 1.00 51.28 213 VAL A C 1
ATOM 1592 O O . VAL A 1 213 ? -14.695 29.467 26.908 1.00 51.28 213 VAL A O 1
ATOM 1595 N N . SER A 1 214 ? -14.729 27.766 25.446 1.00 51.47 214 SER A N 1
ATOM 1596 C CA . SER A 1 214 ? -15.680 28.400 24.522 1.00 51.47 214 SER A CA 1
ATOM 1597 C C . SER A 1 214 ? -17.084 28.522 25.131 1.00 51.47 214 SER A C 1
ATOM 1599 O O . SER A 1 214 ? -17.720 29.572 25.021 1.00 51.47 214 SER A O 1
ATOM 1601 N N . ALA A 1 215 ? -17.546 27.493 25.852 1.00 52.53 215 ALA A N 1
ATOM 1602 C CA . ALA A 1 215 ? -18.821 27.518 26.571 1.00 52.53 215 ALA A CA 1
ATOM 1603 C C . ALA A 1 215 ? -18.818 28.505 27.755 1.00 52.53 215 ALA A C 1
ATOM 1605 O O . ALA A 1 215 ? -19.798 29.230 27.945 1.00 52.53 215 ALA A O 1
ATOM 1606 N N . LEU A 1 216 ? -17.716 28.599 28.514 1.00 51.91 216 LEU A N 1
ATOM 1607 C CA . LEU A 1 216 ? -17.572 29.585 29.597 1.00 51.91 216 LEU A CA 1
ATOM 1608 C C . LEU A 1 216 ? -17.558 31.023 29.065 1.00 51.91 216 LEU A C 1
ATOM 1610 O O . LEU A 1 216 ? -18.178 31.909 29.653 1.00 51.91 216 LEU A O 1
ATOM 1614 N N . SER A 1 217 ? -16.885 31.252 27.936 1.00 52.78 217 SER A N 1
ATOM 1615 C CA . SER A 1 217 ? -16.820 32.568 27.289 1.00 52.78 217 SER A CA 1
ATOM 1616 C C . SER A 1 217 ? -18.201 33.034 26.817 1.00 52.78 217 SER A C 1
ATOM 1618 O O . SER A 1 217 ? -18.548 34.203 26.984 1.00 52.78 217 SER A O 1
ATOM 1620 N N . LEU A 1 218 ? -19.034 32.117 26.308 1.00 52.66 218 LEU A N 1
ATOM 1621 C CA . LEU A 1 218 ? -20.416 32.419 25.923 1.00 52.66 218 LEU A CA 1
ATOM 1622 C C . LEU A 1 218 ? -21.313 32.745 27.129 1.00 52.66 218 LEU A C 1
ATOM 1624 O O . LEU A 1 218 ? -22.167 33.628 27.034 1.00 52.66 218 LEU A O 1
ATOM 1628 N N . PHE A 1 219 ? -21.118 32.064 28.263 1.00 53.78 219 PHE A N 1
ATOM 1629 C CA . PHE A 1 219 ? -21.851 32.356 29.499 1.00 53.78 219 PHE A CA 1
ATOM 1630 C C . PHE A 1 219 ? -21.489 33.734 30.070 1.00 53.78 219 PHE A C 1
ATOM 1632 O O . PHE A 1 219 ? -22.380 34.491 30.440 1.00 53.78 219 PHE A O 1
ATOM 1639 N N . LEU A 1 220 ? -20.206 34.108 30.058 1.00 52.94 220 LEU A N 1
ATOM 1640 C CA . LEU A 1 220 ? -19.738 35.397 30.587 1.00 52.94 220 LEU A CA 1
ATOM 1641 C C . LEU A 1 220 ? -20.171 36.612 29.747 1.00 52.94 220 LEU A C 1
ATOM 1643 O O . LEU A 1 220 ? -20.272 37.718 30.278 1.00 52.94 220 LEU A O 1
ATOM 1647 N N . ILE A 1 221 ? -20.439 36.428 28.451 1.00 54.25 221 ILE A N 1
ATOM 1648 C CA . ILE A 1 221 ? -20.949 37.495 27.571 1.00 54.25 221 ILE A CA 1
ATOM 1649 C C . ILE A 1 221 ? -22.459 37.703 27.767 1.00 54.25 221 ILE A C 1
ATOM 1651 O O . ILE A 1 221 ? -22.940 38.830 27.650 1.00 54.25 221 ILE A O 1
ATOM 1655 N N . LYS A 1 222 ? -23.208 36.648 28.116 1.00 48.41 222 LYS A N 1
ATOM 1656 C CA . LYS A 1 222 ? -24.664 36.714 28.318 1.00 48.41 222 LYS A CA 1
ATOM 1657 C C . LYS A 1 222 ? -25.072 37.566 29.525 1.00 48.41 222 LYS A C 1
ATOM 1659 O O . LYS A 1 222 ? -26.146 38.150 29.498 1.00 48.41 222 LYS A O 1
ATOM 1664 N N . ASP A 1 223 ? -24.210 37.682 30.533 1.00 49.09 223 ASP A N 1
ATOM 1665 C CA . ASP A 1 223 ? -24.486 38.464 31.748 1.00 49.09 223 ASP A CA 1
ATOM 1666 C C . ASP A 1 223 ? -24.083 39.950 31.638 1.00 49.09 223 ASP A C 1
ATOM 1668 O O . ASP A 1 223 ? -24.274 40.718 32.582 1.00 49.09 223 ASP A O 1
ATOM 1672 N N . LYS A 1 224 ? -23.519 40.383 30.498 1.00 49.75 224 LYS A N 1
ATOM 1673 C CA . LYS A 1 224 ? -23.097 41.778 30.254 1.00 49.75 224 LYS A CA 1
ATOM 1674 C C . LYS A 1 224 ? -23.836 42.484 29.105 1.00 49.75 224 LYS A C 1
ATOM 1676 O O . LYS A 1 224 ? -23.468 43.612 28.772 1.00 49.75 224 LYS A O 1
ATOM 1681 N N . LEU A 1 225 ? -24.859 41.855 28.524 1.00 49.31 225 LEU A N 1
ATOM 1682 C CA . LEU A 1 225 ? -25.756 42.408 27.495 1.00 49.31 225 LEU A CA 1
ATOM 1683 C C . LEU A 1 225 ? -27.199 42.431 28.004 1.00 49.31 225 LEU A C 1
ATOM 1685 O O . LEU A 1 225 ? -27.908 43.411 27.683 1.00 49.31 225 LEU A O 1
#

Foldseek 3Di:
DDDDDPDPVVVVVPPDPPPVPQPFLDKDKDADDQPPFDPDDQQQAWGMWMWTDGPWKIKIKTKTQFDDAQDDDWKKKKKKFKQFPLDQVADAVPPASRRGFKIKIWIDDSDDPDFTDIWMWGGDDPNHDPDTHTPPPWPKGWGWDDNPHRIIMIMIMTTCVVRPPGDPWMWIKIFMDIPVRDTRDIDGGRTDPDDPDSPPDPPPVVVVVVVVVVVVVVVVVVVVD